Protein AF-F4CB14-F1 (afdb_monomer)

Mean predicted aligned error: 3.83 Å

Nearest PDB structures (foldseek):
  2cnt-assembly4_D  TM=7.627E-01  e=2.412E-07  Salmonella enterica subsp. enterica serovar Typhimurium str. LT2
  3owc-assembly2_B  TM=6.888E-01  e=1.374E-04  Pseudomonas aeruginosa PAO1
  7wx6-assembly1_A  TM=4.305E-01  e=3.787E-06  Legionella pneumophila
  3shp-assembly1_B  TM=6.114E-01  e=1.219E-04  Sphaerobacter thermophilus DSM 20745
  3shp-assembly1_A  TM=5.296E-01  e=6.137E-04  Sphaerobacter thermophilus DSM 20745

Foldseek 3Di:
DKDKDWDALVNVVVLVVQLVQLQPQDDPLQSLQDQSLAPLVSLVSSVCSPPPQKIKMWMADPVPRHTQWMWIWGDDDLETETEDTGGDPVCPPVCRSLVNVVVVLVVVVVPDDDDWHKYKYWDWPVPVVVVVVLVVQPWDFDAKKFKFWCQVVLVPDPDLDPADLVQWDWDADPSGFTWIGGNPRTQATQGPLAEGEGDDPVCVVVSSVVNSVCVSSVHNIYMYMGRDDDPGDTSTMITMIMDTSVSGNRD

Structure (mmCIF, N/CA/C/O backbone):
data_AF-F4CB14-F1
#
_entry.id   AF-F4CB14-F1
#
loop_
_atom_site.group_PDB
_atom_site.id
_atom_site.type_symbol
_atom_site.label_atom_id
_atom_site.label_alt_id
_atom_site.label_comp_id
_atom_site.label_asym_id
_atom_site.label_entity_id
_atom_site.label_seq_id
_atom_site.pdbx_PDB_ins_code
_atom_site.Cartn_x
_atom_site.Cartn_y
_atom_site.Cartn_z
_atom_site.occupancy
_atom_site.B_iso_or_equiv
_atom_site.auth_seq_id
_atom_site.auth_comp_id
_atom_site.auth_asym_id
_atom_site.auth_atom_id
_atom_site.pdbx_PDB_model_num
ATOM 1 N N . MET A 1 1 ? -13.846 16.438 22.159 1.00 87.38 1 MET A N 1
ATOM 2 C CA . MET A 1 1 ? -14.083 14.977 22.298 1.00 87.38 1 MET A CA 1
ATOM 3 C C . MET A 1 1 ? -13.983 14.355 20.916 1.00 87.38 1 MET A C 1
ATOM 5 O O . MET A 1 1 ? -14.531 14.937 19.985 1.00 87.38 1 MET A O 1
ATOM 9 N N . TYR A 1 2 ? -13.266 13.240 20.770 1.00 92.88 2 TYR A N 1
ATOM 10 C CA . TYR A 1 2 ? -13.116 12.562 19.482 1.00 92.88 2 TYR A CA 1
ATOM 11 C C . TYR A 1 2 ? -14.240 11.554 19.257 1.00 92.88 2 TYR A C 1
ATOM 13 O O . TYR A 1 2 ? -14.634 10.854 20.187 1.00 92.88 2 TYR A O 1
ATOM 21 N N . GLU A 1 3 ? -14.741 11.486 18.030 1.00 95.56 3 GLU A N 1
ATOM 22 C CA . GLU A 1 3 ? -15.785 10.550 17.621 1.00 95.56 3 GLU A CA 1
ATOM 23 C C . GLU A 1 3 ? -15.310 9.746 16.412 1.00 95.56 3 GLU A C 1
ATOM 25 O O . GLU A 1 3 ? -14.733 10.313 15.483 1.00 95.56 3 GLU A O 1
ATOM 30 N N . VAL A 1 4 ? -15.549 8.433 16.444 1.00 97.50 4 VAL A N 1
ATOM 31 C CA . VAL A 1 4 ? -15.224 7.504 15.357 1.00 97.50 4 VAL A CA 1
ATOM 32 C C . VAL A 1 4 ? -16.486 7.224 14.552 1.00 97.50 4 VAL A C 1
ATOM 34 O O . VAL A 1 4 ? -17.536 6.948 15.127 1.00 97.50 4 VAL A O 1
ATOM 37 N N . ARG A 1 5 ? -16.387 7.299 13.225 1.00 96.62 5 ARG A N 1
ATOM 38 C CA . ARG A 1 5 ? -17.491 7.052 12.293 1.00 96.62 5 ARG A CA 1
ATOM 39 C C . ARG A 1 5 ? -17.023 6.221 11.111 1.00 96.62 5 ARG A C 1
ATOM 41 O O . ARG A 1 5 ? -15.869 6.321 10.698 1.00 96.62 5 ARG A O 1
ATOM 48 N N . ARG A 1 6 ? -17.938 5.444 10.536 1.00 96.50 6 ARG A N 1
ATOM 49 C CA . ARG A 1 6 ? -17.728 4.797 9.241 1.00 96.50 6 ARG A CA 1
ATOM 50 C C . ARG A 1 6 ? -17.883 5.829 8.125 1.00 96.50 6 ARG A C 1
ATOM 52 O O . ARG A 1 6 ? -18.874 6.556 8.093 1.00 96.50 6 ARG A O 1
ATOM 59 N N . LEU A 1 7 ? -16.902 5.881 7.232 1.00 96.44 7 LEU A N 1
ATOM 60 C CA . LEU A 1 7 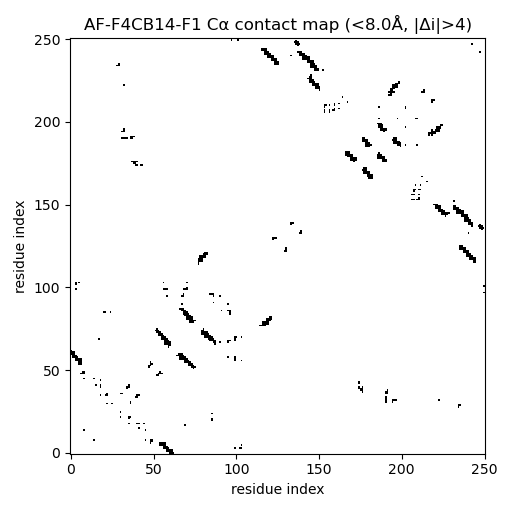? -16.911 6.707 6.032 1.00 96.44 7 LEU A CA 1
ATOM 61 C C . LEU A 1 7 ? -17.917 6.141 5.031 1.00 96.44 7 LEU A C 1
ATOM 63 O O . LEU A 1 7 ? -17.914 4.941 4.756 1.00 96.44 7 LEU A O 1
ATOM 67 N N . LYS A 1 8 ? -18.752 7.010 4.473 1.00 93.19 8 LYS A N 1
ATOM 68 C CA . LYS A 1 8 ? -19.723 6.688 3.428 1.00 93.19 8 LYS A CA 1
ATOM 69 C C . LYS A 1 8 ? -19.379 7.445 2.155 1.00 93.19 8 LYS A C 1
ATOM 71 O O . LYS A 1 8 ? -18.736 8.494 2.186 1.00 93.19 8 LYS A O 1
ATOM 76 N N . ARG A 1 9 ? -19.885 6.979 1.014 1.00 89.00 9 ARG A N 1
ATOM 77 C CA . ARG A 1 9 ? -19.717 7.689 -0.262 1.00 89.00 9 ARG A CA 1
ATOM 78 C C . ARG A 1 9 ? -20.291 9.112 -0.261 1.00 89.00 9 ARG A C 1
ATOM 80 O O . ARG A 1 9 ? -19.777 9.973 -0.973 1.00 89.00 9 ARG A O 1
ATOM 87 N N . SER A 1 10 ? -21.310 9.379 0.560 1.00 90.00 10 SER A N 1
ATOM 88 C CA . SER A 1 10 ? -21.871 10.722 0.765 1.00 90.00 10 SER A CA 1
ATOM 89 C C . SER A 1 10 ? -20.879 11.716 1.385 1.00 90.00 10 SER A C 1
ATOM 91 O O . SER A 1 10 ? -21.068 12.922 1.248 1.00 90.00 10 SER A O 1
ATOM 93 N N . ASP A 1 11 ? -19.793 11.245 2.004 1.00 91.12 11 ASP A N 1
ATOM 94 C CA . ASP A 1 11 ? -18.795 12.076 2.688 1.00 91.12 11 ASP A CA 1
ATOM 95 C C . ASP A 1 11 ? -17.727 12.622 1.716 1.00 91.12 11 ASP A C 1
ATOM 97 O O . ASP A 1 11 ? -16.533 12.656 2.016 1.00 91.12 11 ASP A O 1
ATOM 101 N N . GLY A 1 12 ? -18.132 13.043 0.512 1.00 87.25 12 GLY A N 1
ATOM 102 C CA . GLY A 1 12 ? -17.235 13.249 -0.635 1.00 87.25 12 GLY A CA 1
ATOM 103 C C . GLY A 1 12 ? -16.030 14.174 -0.397 1.00 87.25 12 GLY A C 1
ATOM 104 O O . GLY A 1 12 ? -14.941 13.905 -0.907 1.00 87.25 12 GLY A O 1
ATOM 105 N N . ASN A 1 13 ? -16.176 15.234 0.405 1.00 91.12 13 ASN A N 1
ATOM 106 C CA . ASN A 1 13 ? -15.046 16.106 0.758 1.00 91.12 13 ASN A CA 1
ATOM 107 C C . ASN A 1 13 ? -14.022 15.392 1.649 1.00 91.12 13 ASN A C 1
ATOM 109 O O . ASN A 1 13 ? -12.817 15.562 1.466 1.00 91.12 13 ASN A O 1
ATOM 113 N N . LEU A 1 14 ? -14.484 14.550 2.571 1.00 93.62 14 LEU A N 1
ATOM 114 C CA . LEU A 1 14 ? -13.622 13.805 3.480 1.00 93.62 14 LEU A CA 1
ATOM 115 C C . LEU A 1 14 ? -12.818 12.726 2.743 1.00 93.62 14 LEU A C 1
ATOM 117 O O . LEU A 1 14 ? -11.643 12.524 3.040 1.00 93.62 14 LEU A O 1
ATOM 121 N N . VAL A 1 15 ? -13.412 12.103 1.722 1.00 94.06 15 VAL A N 1
ATOM 122 C CA . VAL A 1 15 ? -12.730 11.148 0.831 1.00 94.06 15 VAL A CA 1
ATOM 123 C C . VAL A 1 15 ? -11.481 11.775 0.201 1.00 94.06 15 VAL A C 1
ATOM 125 O O . VAL A 1 15 ? -10.415 11.157 0.193 1.00 94.06 15 VAL A O 1
ATOM 128 N N . LYS A 1 16 ? -11.589 13.020 -0.285 1.00 93.06 16 LYS A N 1
ATOM 129 C CA . LYS A 1 16 ? -10.451 13.760 -0.857 1.00 93.06 16 LYS A CA 1
ATOM 130 C C . LYS A 1 16 ? -9.371 14.013 0.191 1.00 93.06 16 LYS A C 1
ATOM 132 O O . LYS A 1 16 ? -8.209 13.711 -0.058 1.00 93.06 16 LYS A O 1
ATOM 137 N N . VAL A 1 17 ? -9.759 14.504 1.371 1.00 94.12 17 VAL A N 1
ATOM 138 C CA . VAL A 1 17 ? -8.823 14.774 2.476 1.00 94.12 17 VAL A CA 1
ATOM 139 C C . VAL A 1 17 ? -8.071 13.505 2.891 1.00 94.12 17 VAL A C 1
ATOM 141 O O . VAL A 1 17 ? -6.857 13.551 3.083 1.00 94.12 17 VAL A O 1
ATOM 144 N N . ILE A 1 18 ? -8.751 12.359 2.974 1.00 95.44 18 ILE A N 1
ATOM 145 C CA . ILE A 1 18 ? -8.131 11.066 3.302 1.00 95.44 18 ILE A CA 1
ATOM 146 C C . ILE A 1 18 ? -7.126 10.638 2.224 1.00 95.44 18 ILE A C 1
ATOM 148 O O . ILE A 1 18 ? -6.011 10.237 2.558 1.00 95.44 18 ILE A O 1
ATOM 152 N N . CYS A 1 19 ? -7.480 10.758 0.941 1.00 94.44 19 CYS A N 1
ATOM 153 C CA . CYS A 1 19 ? -6.569 10.417 -0.156 1.00 94.44 19 CYS A CA 1
ATOM 154 C C . CYS A 1 19 ? -5.308 11.292 -0.150 1.00 94.44 19 CYS A C 1
ATOM 156 O O . CYS A 1 19 ? -4.207 10.772 -0.316 1.00 94.44 19 CYS A O 1
ATOM 158 N N . GLU A 1 20 ? -5.443 12.598 0.092 1.00 92.50 20 GLU A N 1
ATOM 159 C CA . GLU A 1 20 ? -4.284 13.490 0.225 1.00 92.50 20 GLU A CA 1
ATOM 160 C C . GLU A 1 20 ? -3.458 13.188 1.483 1.00 92.50 20 GLU A C 1
ATOM 162 O O . GLU A 1 20 ? -2.228 13.187 1.434 1.00 92.50 20 GLU A O 1
ATOM 167 N N . SER A 1 21 ? -4.114 12.844 2.594 1.00 92.94 21 SER A N 1
ATOM 168 C CA . SER A 1 21 ? -3.425 12.437 3.825 1.00 92.94 21 SER A CA 1
ATOM 169 C C . SER A 1 21 ? -2.599 11.162 3.621 1.00 92.94 21 SER A C 1
ATOM 171 O O . SER A 1 21 ? -1.498 11.059 4.154 1.00 92.94 21 SER A O 1
ATOM 173 N N . LEU A 1 22 ? -3.079 10.196 2.824 1.00 92.44 22 LEU A N 1
ATOM 174 C CA . LEU A 1 22 ? -2.325 8.973 2.509 1.00 92.44 22 LEU A CA 1
ATOM 175 C C . LEU A 1 22 ? -1.004 9.268 1.799 1.00 92.44 22 LEU A C 1
ATOM 177 O O . LEU A 1 22 ? 0.007 8.647 2.124 1.00 92.44 22 LEU A O 1
ATOM 181 N N . LYS A 1 23 ? -0.987 10.233 0.872 1.00 91.12 23 LYS A N 1
ATOM 182 C CA . LYS A 1 23 ? 0.209 10.563 0.080 1.00 91.12 23 LYS A CA 1
ATOM 183 C C . LYS A 1 23 ? 1.390 11.012 0.937 1.00 91.12 23 LYS A C 1
ATOM 185 O O . LYS A 1 23 ? 2.533 10.803 0.535 1.00 91.12 23 LYS A O 1
ATOM 190 N N . THR A 1 24 ? 1.120 11.600 2.103 1.00 90.19 24 THR A N 1
ATOM 191 C CA . THR A 1 24 ? 2.130 12.174 3.007 1.00 90.19 24 THR A CA 1
ATOM 192 C C . THR A 1 24 ? 2.327 11.378 4.300 1.00 90.19 24 THR A C 1
ATOM 194 O O . THR A 1 24 ? 3.225 11.687 5.080 1.00 90.19 24 THR A O 1
ATOM 197 N N . ALA A 1 25 ? 1.519 10.341 4.545 1.00 90.44 25 ALA A N 1
ATOM 198 C CA . ALA A 1 25 ? 1.541 9.578 5.795 1.00 90.44 25 ALA A CA 1
ATOM 199 C C . ALA A 1 25 ? 2.752 8.643 5.950 1.00 90.44 25 ALA A C 1
ATOM 201 O O . ALA A 1 25 ? 3.086 8.254 7.072 1.00 90.44 25 ALA A O 1
ATOM 202 N N . TYR A 1 26 ? 3.374 8.262 4.836 1.00 89.88 26 TYR A N 1
ATOM 203 C CA . TYR A 1 26 ? 4.398 7.224 4.764 1.00 89.88 26 TYR A CA 1
ATOM 204 C C . TYR A 1 26 ? 5.768 7.794 4.403 1.00 89.88 26 TYR A C 1
ATOM 206 O O . TYR A 1 26 ? 5.865 8.820 3.730 1.00 89.88 26 TYR A O 1
ATOM 214 N N . ASP A 1 27 ? 6.822 7.078 4.799 1.00 90.06 27 ASP A N 1
ATOM 215 C CA . ASP A 1 27 ? 8.201 7.399 4.430 1.00 90.06 27 ASP A CA 1
ATOM 216 C C . ASP A 1 27 ? 8.338 7.517 2.894 1.00 90.06 27 ASP A C 1
ATOM 218 O O . ASP A 1 27 ? 8.018 6.550 2.194 1.00 90.06 27 ASP A O 1
ATOM 222 N N . PRO A 1 28 ? 8.810 8.659 2.350 1.00 89.62 28 PRO A N 1
ATOM 223 C CA . PRO A 1 28 ? 8.996 8.865 0.910 1.00 89.62 28 PRO A CA 1
ATOM 224 C C . PRO A 1 28 ? 9.886 7.822 0.222 1.00 89.62 28 PRO A C 1
ATOM 226 O O . PRO A 1 28 ? 9.758 7.589 -0.985 1.00 89.62 28 PRO A O 1
ATOM 229 N N . THR A 1 29 ? 10.792 7.184 0.968 1.00 89.44 29 THR A N 1
ATOM 230 C CA . THR A 1 29 ? 11.687 6.150 0.443 1.00 89.44 29 THR A CA 1
ATOM 231 C C . THR A 1 29 ? 10.938 4.885 0.024 1.00 89.44 29 THR A C 1
ATOM 233 O O . THR A 1 29 ? 11.354 4.216 -0.917 1.00 89.44 29 THR A O 1
ATOM 236 N N . VAL A 1 30 ? 9.803 4.592 0.656 1.00 90.88 30 VAL A N 1
ATOM 237 C CA . VAL A 1 30 ? 8.965 3.430 0.333 1.00 90.88 30 VAL A CA 1
ATOM 238 C C . VAL A 1 30 ? 7.682 3.867 -0.372 1.00 90.88 30 VAL A C 1
ATOM 240 O O . VAL A 1 30 ? 7.224 3.225 -1.315 1.00 90.88 30 VAL A O 1
ATOM 243 N N . SER A 1 31 ? 7.104 4.997 0.039 1.00 92.38 31 SER A N 1
ATOM 244 C CA . SER A 1 31 ? 5.768 5.411 -0.386 1.00 92.38 31 SER A CA 1
ATOM 245 C C . SER A 1 31 ? 5.659 5.749 -1.865 1.00 92.38 31 SER A C 1
ATOM 247 O O . SER A 1 31 ? 4.572 5.619 -2.428 1.00 92.38 31 SER A O 1
ATOM 249 N N . ARG A 1 32 ? 6.779 6.070 -2.530 1.00 92.94 32 ARG A N 1
ATOM 250 C CA . ARG A 1 32 ? 6.849 6.231 -3.992 1.00 92.94 32 ARG A CA 1
ATOM 251 C C . ARG A 1 32 ? 6.385 4.999 -4.774 1.00 92.94 32 ARG A C 1
ATOM 253 O O . ARG A 1 32 ? 6.064 5.133 -5.954 1.00 92.94 32 ARG A O 1
ATOM 260 N N . PHE A 1 33 ? 6.353 3.828 -4.134 1.00 93.75 33 PHE A N 1
ATOM 261 C CA . PHE A 1 33 ? 5.905 2.571 -4.725 1.00 93.75 33 PHE A CA 1
ATOM 262 C C . PHE A 1 33 ? 4.418 2.265 -4.485 1.00 93.75 33 PHE A C 1
ATOM 264 O O . PHE A 1 33 ? 3.906 1.255 -4.969 1.00 93.75 33 PHE A O 1
ATOM 271 N N . PHE A 1 34 ? 3.707 3.100 -3.725 1.00 94.62 34 PHE A N 1
ATOM 272 C CA . PHE A 1 34 ? 2.310 2.855 -3.383 1.00 94.62 34 PHE A CA 1
ATOM 273 C C . PHE A 1 34 ? 1.358 3.452 -4.412 1.00 94.62 34 PHE A C 1
ATOM 275 O O . PHE A 1 34 ? 1.507 4.593 -4.847 1.00 94.62 34 PHE A O 1
ATOM 282 N N . VAL A 1 35 ? 0.300 2.704 -4.729 1.00 94.06 35 VAL A N 1
ATOM 283 C CA . VAL A 1 35 ? -0.722 3.122 -5.701 1.00 94.06 35 VAL A CA 1
ATOM 284 C C . VAL A 1 35 ? -1.396 4.448 -5.345 1.00 94.06 35 VAL A C 1
ATOM 286 O O . VAL A 1 35 ? -1.806 5.169 -6.244 1.00 94.06 35 VAL A O 1
ATOM 289 N N . HIS A 1 36 ? -1.464 4.820 -4.062 1.00 93.56 36 HIS A N 1
ATOM 290 C CA . HIS A 1 36 ? -2.084 6.076 -3.624 1.00 93.56 36 HIS A CA 1
ATOM 291 C C . HIS A 1 36 ? -1.281 7.340 -3.944 1.00 93.56 36 HIS A C 1
ATOM 293 O O . HIS A 1 36 ? -1.789 8.443 -3.754 1.00 93.56 36 HIS A O 1
ATOM 299 N N . GLN A 1 37 ? -0.063 7.200 -4.470 1.00 92.44 37 GLN A N 1
ATOM 300 C CA . GLN A 1 37 ? 0.661 8.314 -5.084 1.00 92.44 37 GLN A CA 1
ATOM 301 C C . GLN A 1 37 ? 0.084 8.705 -6.452 1.00 92.44 37 GLN A C 1
ATOM 303 O O . GLN A 1 37 ? 0.358 9.799 -6.946 1.00 92.44 37 GLN A O 1
ATOM 308 N N . ASP A 1 38 ? -0.705 7.826 -7.073 1.00 94.31 38 ASP A N 1
ATOM 309 C CA . ASP A 1 38 ? -1.278 8.039 -8.395 1.00 94.31 38 ASP A CA 1
ATOM 310 C C . ASP A 1 38 ? -2.689 8.648 -8.335 1.00 94.31 38 ASP A C 1
ATOM 312 O O . ASP A 1 38 ? -3.444 8.455 -7.380 1.00 94.31 38 ASP A O 1
ATOM 316 N N . GLN A 1 39 ? -3.068 9.372 -9.388 1.00 89.19 39 GLN A N 1
ATOM 317 C CA . GLN A 1 39 ? -4.392 9.988 -9.509 1.00 89.19 39 GLN A CA 1
ATOM 318 C C . GLN A 1 39 ? -5.506 8.944 -9.671 1.00 89.19 39 GLN A C 1
ATOM 320 O O . GLN A 1 39 ? -6.630 9.178 -9.218 1.00 89.19 39 GLN A O 1
ATOM 325 N N . GLY A 1 40 ? -5.201 7.774 -10.250 1.00 93.44 40 GLY A N 1
ATOM 326 C CA . GLY A 1 40 ? -6.147 6.659 -10.363 1.00 93.44 40 GLY A CA 1
ATOM 327 C C . GLY A 1 40 ? -6.640 6.149 -9.005 1.00 93.44 40 GLY A C 1
ATOM 328 O O . GLY A 1 40 ? -7.766 5.659 -8.885 1.00 93.44 40 GLY A O 1
ATOM 329 N N . TYR A 1 41 ? -5.859 6.360 -7.940 1.00 95.31 41 TYR A N 1
ATOM 330 C CA . TYR A 1 41 ? -6.231 5.912 -6.604 1.00 95.31 41 TYR A CA 1
ATOM 331 C C . TYR A 1 41 ? -7.489 6.577 -6.066 1.00 95.31 41 TYR A C 1
ATOM 333 O O . TYR A 1 41 ? -8.249 5.919 -5.369 1.00 95.31 41 TYR A O 1
ATOM 341 N N . PHE A 1 42 ? -7.756 7.844 -6.393 1.00 94.44 42 PHE A N 1
ATOM 342 C CA . PHE A 1 42 ? -8.980 8.495 -5.924 1.00 94.44 42 PHE A CA 1
ATOM 343 C C . PHE A 1 42 ? -10.229 7.782 -6.464 1.00 94.44 42 PHE A C 1
ATOM 345 O O . PHE A 1 42 ? -11.156 7.505 -5.705 1.00 94.44 42 PHE A O 1
ATOM 352 N N . LYS A 1 43 ? -10.222 7.415 -7.753 1.00 94.06 43 LYS A N 1
ATOM 353 C CA . LYS A 1 43 ? -11.318 6.667 -8.386 1.00 94.06 43 LYS A CA 1
ATOM 354 C C . LYS A 1 43 ? -11.466 5.271 -7.785 1.00 94.06 43 LYS A C 1
ATOM 356 O O . LYS A 1 43 ? -12.580 4.873 -7.458 1.00 94.06 43 LYS A O 1
ATOM 361 N N . PHE A 1 44 ? -10.352 4.563 -7.596 1.00 94.88 44 PHE A N 1
ATOM 362 C CA . PHE A 1 44 ? -10.339 3.267 -6.914 1.00 94.88 44 PHE A CA 1
ATOM 363 C C . PHE A 1 44 ? -10.875 3.372 -5.479 1.00 94.88 44 PHE A C 1
ATOM 365 O O . PHE A 1 44 ? -11.727 2.600 -5.061 1.00 94.88 44 PHE A O 1
ATOM 372 N N . PHE A 1 45 ? -10.413 4.354 -4.709 1.00 95.69 45 PHE A N 1
ATOM 373 C CA . PHE A 1 45 ? -10.831 4.522 -3.325 1.00 95.69 45 PHE A CA 1
ATOM 374 C C . PHE A 1 45 ? -12.328 4.831 -3.233 1.00 95.69 45 PHE A C 1
ATOM 376 O O . PHE A 1 45 ? -13.011 4.270 -2.386 1.00 95.69 45 PHE A O 1
ATOM 383 N N . GLN A 1 46 ? -12.864 5.647 -4.146 1.00 94.00 46 GLN A N 1
ATOM 384 C CA . GLN A 1 46 ? -14.303 5.894 -4.245 1.00 94.00 46 GLN A CA 1
ATOM 385 C C . GLN A 1 46 ? -15.114 4.645 -4.604 1.00 94.00 46 GLN A C 1
ATOM 387 O O . GLN A 1 46 ? -16.215 4.487 -4.075 1.00 94.00 46 GLN A O 1
ATOM 392 N N . SER A 1 47 ? -14.611 3.777 -5.491 1.00 93.00 47 SER A N 1
ATOM 393 C CA . SER A 1 47 ? -15.345 2.576 -5.911 1.00 93.00 47 SER A CA 1
ATOM 394 C C . SER A 1 47 ? -15.478 1.545 -4.789 1.00 93.00 47 SER A C 1
ATOM 396 O O . SER A 1 47 ? -16.452 0.796 -4.771 1.00 93.00 47 SER A O 1
ATOM 398 N N . VAL A 1 48 ? -14.551 1.539 -3.824 1.00 93.81 48 VAL A N 1
ATOM 399 C CA . VAL A 1 48 ? -14.567 0.583 -2.708 1.00 93.81 48 VAL A CA 1
ATOM 400 C C . VAL A 1 48 ? -15.342 1.055 -1.473 1.00 93.81 48 VAL A C 1
ATOM 402 O O . VAL A 1 48 ? -15.579 0.238 -0.590 1.00 93.81 48 VAL A O 1
ATOM 405 N N . LEU A 1 49 ? -15.771 2.322 -1.381 1.00 93.00 49 LEU A N 1
ATOM 406 C CA . LEU A 1 49 ? -16.435 2.849 -0.168 1.00 93.00 49 LEU A CA 1
ATOM 407 C C . LEU A 1 49 ? -17.731 2.117 0.200 1.00 93.00 49 LEU A C 1
ATOM 409 O O . LEU A 1 49 ? -18.006 1.927 1.383 1.00 93.00 49 LEU A O 1
ATOM 413 N N . ASP A 1 50 ? -18.501 1.705 -0.807 1.00 88.25 50 ASP A N 1
ATOM 414 C CA . ASP A 1 50 ? -19.771 0.991 -0.620 1.00 88.25 50 ASP A CA 1
ATOM 415 C C . ASP A 1 50 ? -19.632 -0.518 -0.896 1.00 88.25 50 ASP A C 1
ATOM 417 O O . ASP A 1 50 ? -20.614 -1.259 -0.861 1.00 88.25 50 ASP A O 1
ATOM 421 N N . HIS A 1 51 ? -18.419 -0.992 -1.198 1.00 94.25 51 HIS A N 1
ATOM 422 C CA . HIS A 1 51 ? -18.188 -2.392 -1.522 1.00 94.25 51 HIS A CA 1
ATOM 423 C C . HIS A 1 51 ? -18.163 -3.234 -0.232 1.00 94.25 51 HIS A C 1
ATOM 425 O O . HIS A 1 51 ? -17.434 -2.890 0.699 1.00 94.25 51 HIS A O 1
ATOM 431 N N . PRO A 1 52 ? -18.889 -4.367 -0.155 1.00 93.19 52 PRO A N 1
ATOM 432 C CA . PRO A 1 52 ? -19.042 -5.137 1.086 1.00 93.19 52 PRO A CA 1
ATOM 433 C C . PRO A 1 52 ? -17.719 -5.678 1.640 1.00 93.19 52 PRO A C 1
ATOM 435 O O . PRO A 1 52 ? -17.568 -5.814 2.848 1.00 93.19 52 PRO A O 1
ATOM 438 N N . SER A 1 53 ? -16.736 -5.931 0.773 1.00 95.69 53 SER A N 1
ATOM 439 C CA . SER A 1 53 ? -15.386 -6.362 1.167 1.00 95.69 53 SER A CA 1
ATOM 440 C C . SER A 1 53 ? -14.488 -5.243 1.706 1.00 95.69 53 SER A C 1
ATOM 442 O O . SER A 1 53 ? -13.303 -5.486 1.916 1.00 95.69 53 SER A O 1
ATOM 444 N N . TYR A 1 54 ? -14.996 -4.027 1.912 1.00 97.06 54 TYR A N 1
ATOM 445 C CA . TYR A 1 54 ? -14.211 -2.910 2.429 1.00 97.06 54 TYR A CA 1
ATOM 446 C C . TYR A 1 54 ? -14.975 -2.117 3.491 1.00 97.06 54 TYR A C 1
ATOM 448 O O . TYR A 1 54 ? -16.201 -1.996 3.486 1.00 97.06 54 TYR A O 1
ATOM 456 N N . ALA A 1 55 ? -14.221 -1.536 4.419 1.00 97.25 55 ALA A N 1
ATOM 457 C CA . ALA A 1 55 ? -14.743 -0.552 5.352 1.00 97.25 55 ALA A CA 1
ATOM 458 C C . ALA A 1 55 ? -13.671 0.487 5.662 1.00 97.25 55 ALA A C 1
ATOM 460 O O . ALA A 1 55 ? -12.517 0.149 5.915 1.00 97.25 55 ALA A O 1
ATOM 461 N N . THR A 1 56 ? -14.057 1.757 5.693 1.00 97.88 56 THR A N 1
ATOM 462 C CA . THR A 1 56 ? -13.184 2.835 6.152 1.00 97.88 56 THR A CA 1
ATOM 463 C C . THR A 1 56 ? -13.822 3.514 7.346 1.00 97.88 56 THR A C 1
ATOM 465 O O . THR A 1 56 ? -15.000 3.854 7.313 1.00 97.88 56 THR A O 1
ATOM 468 N N . TYR A 1 57 ? -13.034 3.740 8.389 1.00 98.19 57 TYR A N 1
ATOM 469 C CA . TYR A 1 57 ? -13.423 4.496 9.571 1.00 98.19 57 TYR A CA 1
ATOM 470 C C . TYR A 1 57 ? -12.544 5.724 9.691 1.00 98.19 57 TYR A C 1
ATOM 472 O O . TYR A 1 57 ? -11.380 5.708 9.298 1.00 98.19 57 TYR A O 1
ATOM 480 N N . TYR A 1 58 ? -13.088 6.787 10.258 1.00 97.62 58 TYR A N 1
ATOM 481 C CA . TYR A 1 58 ? -12.352 8.001 10.548 1.00 97.62 58 TYR A CA 1
ATOM 482 C C . TYR A 1 58 ? -12.682 8.497 11.946 1.00 97.62 58 TYR A C 1
ATOM 484 O O . TYR A 1 58 ? -13.766 8.248 12.471 1.00 97.62 58 TYR A O 1
ATOM 492 N N . ILE A 1 59 ? -11.729 9.197 12.549 1.00 96.75 59 ILE A N 1
ATOM 493 C CA . ILE A 1 59 ? -11.888 9.845 13.844 1.00 96.75 59 ILE A CA 1
ATOM 494 C C . ILE A 1 59 ? -11.764 11.349 13.663 1.00 96.75 59 ILE A C 1
ATOM 496 O O . ILE A 1 59 ? -10.835 11.815 13.008 1.00 96.75 59 ILE A O 1
ATOM 500 N N . TYR A 1 60 ? -12.688 12.119 14.228 1.00 95.25 60 TYR A N 1
ATOM 501 C CA . TYR A 1 60 ? -12.679 13.576 14.105 1.00 95.25 60 TYR A CA 1
ATOM 502 C C . TYR A 1 60 ? -12.946 14.249 15.450 1.00 95.25 60 TYR A C 1
ATOM 504 O O . TYR A 1 60 ? -13.558 13.670 16.354 1.00 95.25 60 TYR A O 1
ATOM 512 N N . ASN A 1 61 ? -12.450 15.472 15.605 1.00 93.62 61 ASN A N 1
ATOM 513 C CA . ASN A 1 61 ? -12.684 16.271 16.797 1.00 93.62 61 ASN A CA 1
ATOM 514 C C . ASN A 1 61 ? -14.044 16.972 16.684 1.00 93.62 61 ASN A C 1
ATOM 516 O O . ASN A 1 61 ? -14.220 17.850 15.844 1.00 93.62 61 ASN A O 1
ATOM 520 N N . ARG A 1 62 ? -15.000 16.637 17.562 1.00 92.94 62 ARG A N 1
ATOM 521 C CA . ARG A 1 62 ? -16.351 17.234 17.548 1.00 92.94 62 ARG A CA 1
ATOM 522 C C . ARG A 1 62 ? -16.354 18.753 17.721 1.00 92.94 62 ARG A C 1
ATOM 524 O O . ARG A 1 62 ? -17.281 19.403 17.260 1.00 92.94 62 ARG A O 1
ATOM 531 N N . SER A 1 63 ? -15.348 19.307 18.396 1.00 92.88 63 SER A N 1
ATOM 532 C CA . SER A 1 63 ? -15.277 20.740 18.691 1.00 92.88 63 SER A CA 1
ATOM 533 C C . SER A 1 63 ? -14.723 21.555 17.523 1.00 92.88 63 SER A C 1
ATOM 535 O O . SER A 1 63 ? -15.143 22.689 17.340 1.00 92.88 63 SER A O 1
ATOM 537 N N . THR A 1 64 ? -13.796 20.992 16.741 1.00 92.75 64 THR A N 1
ATOM 538 C CA . THR A 1 64 ? -13.134 21.704 15.629 1.00 92.75 64 THR A CA 1
ATOM 539 C C . THR A 1 64 ? -13.566 21.213 14.249 1.00 92.75 64 THR A C 1
ATOM 541 O O . THR A 1 64 ? -13.204 21.818 13.249 1.00 92.75 64 THR A O 1
ATOM 544 N N . ALA A 1 65 ? -14.333 20.120 14.185 1.00 90.00 65 ALA A N 1
ATOM 545 C CA . ALA A 1 65 ? -14.675 19.401 12.958 1.00 90.00 65 ALA A CA 1
ATOM 546 C C . ALA A 1 65 ? -13.450 18.939 12.136 1.00 90.00 65 ALA A C 1
ATOM 548 O O . ALA A 1 65 ? -13.570 18.636 10.951 1.00 90.00 65 ALA A O 1
ATOM 549 N N . GLU A 1 66 ? -12.272 18.843 12.760 1.00 92.56 66 GLU A N 1
ATOM 550 C CA . GLU A 1 66 ? -11.046 18.404 12.092 1.00 92.56 66 GLU A CA 1
ATOM 551 C C . GLU A 1 66 ? -10.897 16.879 12.109 1.00 92.56 66 GLU A C 1
ATOM 553 O O . GLU A 1 66 ? -11.160 16.217 13.119 1.00 92.56 66 GLU A O 1
ATOM 558 N N . LEU A 1 67 ? -10.404 16.329 10.996 1.00 95.06 67 LEU A N 1
ATOM 559 C CA . LEU A 1 67 ? -10.007 14.928 10.877 1.00 95.06 67 LEU A CA 1
ATOM 560 C C . LEU A 1 67 ? -8.767 14.657 11.741 1.00 95.06 67 LEU A C 1
ATOM 562 O O . LEU A 1 67 ? -7.716 15.250 11.528 1.00 95.06 67 LEU A O 1
ATOM 566 N N . GLY A 1 68 ? -8.880 13.727 12.686 1.00 95.56 68 GLY A N 1
ATOM 567 C CA . GLY A 1 68 ? -7.764 13.252 13.505 1.00 95.56 68 GLY A CA 1
ATOM 568 C C . GLY A 1 68 ? -7.053 12.019 12.937 1.00 95.56 68 GLY A C 1
ATOM 569 O O . GLY A 1 68 ? -5.897 11.761 13.268 1.00 95.56 68 GLY A O 1
ATOM 570 N N . GLY A 1 69 ? -7.721 11.245 12.082 1.00 96.81 69 GLY A N 1
ATOM 571 C CA . GLY A 1 69 ? -7.144 10.057 11.458 1.00 96.81 69 GLY A CA 1
ATOM 572 C C . GLY A 1 69 ? -8.184 9.162 10.797 1.00 96.81 69 GLY A C 1
ATOM 573 O O . GLY A 1 69 ? -9.385 9.403 10.910 1.00 96.81 69 GLY A O 1
ATOM 574 N N . PHE A 1 70 ? -7.726 8.118 10.117 1.00 98.06 70 PHE A N 1
ATOM 575 C CA . PHE A 1 70 ? -8.584 7.133 9.462 1.00 98.06 70 PHE A CA 1
ATOM 576 C C . PHE A 1 70 ? -7.927 5.751 9.401 1.00 98.06 70 PHE A C 1
ATOM 578 O O . PHE A 1 70 ? -6.710 5.617 9.529 1.00 98.06 70 PHE A O 1
ATOM 585 N N . ALA A 1 71 ? -8.759 4.727 9.232 1.00 98.31 71 ALA A N 1
ATOM 586 C CA . ALA A 1 71 ? -8.376 3.333 9.103 1.00 98.31 71 ALA A CA 1
ATOM 587 C C . ALA A 1 71 ? -9.181 2.678 7.975 1.00 98.31 71 ALA A C 1
ATOM 589 O O . ALA A 1 71 ? -10.399 2.836 7.913 1.00 98.31 71 ALA A O 1
ATOM 590 N N . CYS A 1 72 ? -8.510 1.957 7.082 1.00 98.06 72 CYS A N 1
ATOM 591 C CA . CYS A 1 72 ? -9.116 1.270 5.944 1.00 98.06 72 CYS A CA 1
ATOM 592 C C . CYS A 1 72 ? -8.905 -0.234 6.078 1.00 98.06 72 CYS A C 1
ATOM 594 O O . CYS A 1 72 ? -7.767 -0.694 6.177 1.00 98.06 72 CYS A O 1
ATOM 596 N N . PHE A 1 73 ? -9.995 -0.982 6.007 1.00 98.31 73 PHE A N 1
ATOM 597 C CA . PHE A 1 73 ? -10.050 -2.425 6.156 1.00 98.31 73 PHE A CA 1
ATOM 598 C C . PHE A 1 73 ? -10.499 -3.071 4.848 1.00 98.31 73 PHE A C 1
ATOM 600 O O . PHE A 1 73 ? -11.286 -2.495 4.092 1.00 98.31 73 PHE A O 1
ATOM 607 N N . GLN A 1 74 ? -9.998 -4.274 4.604 1.00 97.88 74 GLN A N 1
ATOM 608 C CA . GLN A 1 74 ? -10.456 -5.178 3.563 1.00 97.88 74 GLN A CA 1
ATOM 609 C C . GLN A 1 74 ? -10.830 -6.510 4.205 1.00 97.88 74 GLN A C 1
ATOM 611 O O . GLN A 1 74 ? -10.065 -7.047 5.003 1.00 97.88 74 GLN A O 1
ATOM 616 N N . PHE A 1 75 ? -11.991 -7.036 3.847 1.00 96.69 75 PHE A N 1
ATOM 617 C CA . PHE A 1 75 ? -12.468 -8.336 4.291 1.00 96.69 75 PHE A CA 1
ATOM 618 C C . PHE A 1 75 ? -12.158 -9.371 3.215 1.00 96.69 75 PHE A C 1
ATOM 620 O O . PHE A 1 75 ? -12.513 -9.193 2.047 1.00 96.69 75 PHE A O 1
ATOM 627 N N . LEU A 1 76 ? -11.463 -10.424 3.623 1.00 95.19 76 LEU A N 1
ATOM 628 C CA . LEU A 1 76 ? -11.191 -11.630 2.848 1.00 95.19 76 LEU A CA 1
ATOM 629 C C . LEU A 1 76 ? -11.773 -12.816 3.626 1.00 95.19 76 LEU A C 1
ATOM 631 O O . LEU A 1 76 ? -12.160 -12.656 4.785 1.00 95.19 76 LEU A O 1
ATOM 635 N N . ASP A 1 77 ? -11.823 -13.997 3.019 1.00 93.31 77 ASP A N 1
ATOM 636 C CA . ASP A 1 77 ? -12.375 -15.192 3.664 1.00 93.31 77 ASP A CA 1
ATOM 637 C C . ASP A 1 77 ? -11.675 -15.476 5.009 1.00 93.31 77 ASP A C 1
ATOM 639 O O . ASP A 1 77 ? -10.514 -15.880 5.054 1.00 93.31 77 ASP A O 1
ATOM 643 N N . GLY A 1 78 ? -12.379 -15.196 6.114 1.00 95.06 78 GLY A N 1
ATOM 644 C CA . GLY A 1 78 ? -11.881 -15.340 7.488 1.00 95.06 78 GLY A CA 1
ATOM 645 C C . GLY A 1 78 ? -10.821 -14.319 7.931 1.00 95.06 78 GLY A C 1
ATOM 646 O O . GLY A 1 78 ? -10.240 -14.485 9.003 1.00 95.06 78 GLY A O 1
ATOM 647 N N . ILE A 1 79 ? -10.535 -13.272 7.146 1.00 97.75 79 ILE A N 1
ATOM 648 C CA . ILE A 1 79 ? -9.476 -12.292 7.448 1.00 97.75 79 ILE A CA 1
ATOM 649 C C . ILE A 1 79 ? -10.013 -10.857 7.387 1.00 97.75 79 ILE A C 1
ATOM 651 O O . ILE A 1 79 ? -10.553 -10.402 6.379 1.00 97.75 79 ILE A O 1
ATOM 655 N N . ILE A 1 80 ? -9.763 -10.103 8.456 1.00 98.25 80 ILE A N 1
ATOM 656 C CA . ILE A 1 80 ? -9.924 -8.651 8.539 1.00 98.25 80 ILE A CA 1
ATOM 657 C C . ILE A 1 80 ? -8.544 -8.024 8.325 1.00 98.25 80 ILE A C 1
ATOM 659 O O . ILE A 1 80 ? -7.718 -7.973 9.238 1.00 98.25 80 ILE A O 1
ATOM 663 N N . PHE A 1 81 ? -8.283 -7.548 7.112 1.00 98.50 81 PHE A N 1
ATOM 664 C CA . PHE A 1 81 ? -6.992 -6.982 6.741 1.00 98.50 81 PHE A CA 1
ATOM 665 C C . PHE A 1 81 ? -6.989 -5.455 6.894 1.00 98.50 81 PHE A C 1
ATOM 667 O O . PHE A 1 81 ? -7.678 -4.746 6.157 1.00 98.50 81 PHE A O 1
ATOM 674 N N . LEU A 1 82 ? -6.191 -4.916 7.815 1.00 98.56 82 LEU A N 1
ATOM 675 C CA . LEU A 1 82 ? -5.979 -3.475 7.954 1.00 98.56 82 LEU A CA 1
ATOM 676 C C . LEU A 1 82 ? -4.985 -2.994 6.885 1.00 98.56 82 LEU A C 1
ATOM 678 O O . LEU A 1 82 ? -3.775 -3.183 6.994 1.00 98.56 82 LEU A O 1
ATOM 682 N N . LYS A 1 83 ? -5.504 -2.334 5.844 1.00 97.19 83 LYS A N 1
ATOM 683 C CA . LYS A 1 83 ? -4.697 -1.791 4.739 1.00 97.19 83 LYS A CA 1
ATOM 684 C C . LYS A 1 83 ? -3.943 -0.532 5.139 1.00 97.19 83 LYS A C 1
ATOM 686 O O . LYS A 1 83 ? -2.778 -0.368 4.790 1.00 97.19 83 LYS A O 1
ATOM 691 N N . HIS A 1 84 ? -4.628 0.373 5.833 1.00 96.75 84 HIS A N 1
ATOM 692 C CA . HIS A 1 84 ? -4.084 1.668 6.224 1.00 96.75 84 HIS A CA 1
ATOM 693 C C . HIS A 1 84 ? -4.613 2.055 7.595 1.00 96.75 84 HIS A C 1
ATOM 695 O O . HIS A 1 84 ? -5.803 1.912 7.846 1.00 96.75 84 HIS A O 1
ATOM 701 N N . ILE A 1 85 ? -3.754 2.621 8.435 1.00 97.31 85 ILE A N 1
ATOM 702 C CA . ILE A 1 85 ? -4.161 3.418 9.587 1.00 97.31 85 ILE A CA 1
ATOM 703 C C . ILE A 1 85 ? -3.239 4.622 9.683 1.00 97.31 85 ILE A C 1
ATOM 705 O O . ILE A 1 85 ? -2.015 4.492 9.684 1.00 97.31 85 ILE A O 1
ATOM 709 N N . VAL A 1 86 ? -3.832 5.808 9.704 1.00 96.19 86 VAL A N 1
ATOM 710 C CA . VAL A 1 86 ? -3.106 7.074 9.694 1.00 9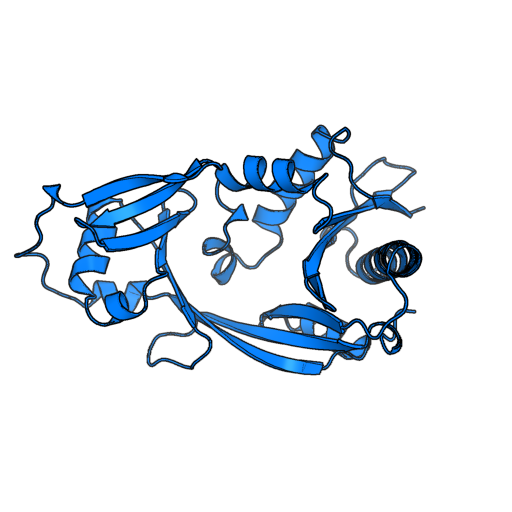6.19 86 VAL A CA 1
ATOM 711 C C . VAL A 1 86 ? -3.713 7.983 10.744 1.00 96.19 86 VAL A C 1
ATOM 713 O O . VAL A 1 86 ? -4.926 8.165 10.800 1.00 96.19 86 VAL A O 1
ATOM 716 N N . VAL A 1 87 ? -2.849 8.569 11.568 1.00 95.44 87 VAL A N 1
ATOM 717 C CA . VAL A 1 87 ? -3.202 9.578 12.569 1.00 95.44 87 VAL A CA 1
ATOM 718 C C . VAL A 1 87 ? -2.466 10.863 12.225 1.00 95.44 87 VAL A C 1
ATOM 720 O O . VAL A 1 87 ? -1.260 10.822 11.942 1.00 95.44 87 VAL A O 1
ATOM 723 N N . ASP A 1 88 ? -3.188 11.982 12.278 1.00 92.81 88 ASP A N 1
ATOM 724 C CA . ASP A 1 88 ? -2.646 13.323 12.077 1.00 92.81 88 ASP A CA 1
ATOM 725 C C . ASP A 1 88 ? -1.440 13.548 13.002 1.00 92.81 88 ASP A C 1
ATOM 727 O O . ASP A 1 88 ? -1.493 13.295 14.210 1.00 92.81 88 ASP A O 1
ATOM 731 N N . ASN A 1 89 ? -0.336 14.012 12.413 1.00 89.00 89 ASN A N 1
ATOM 732 C CA . ASN A 1 89 ? 0.936 14.243 13.092 1.00 89.00 89 ASN A CA 1
ATOM 733 C C . ASN A 1 89 ? 0.794 15.116 14.345 1.00 89.00 89 ASN A C 1
ATOM 735 O O . ASN A 1 89 ? 1.483 14.860 15.332 1.00 89.00 89 ASN A O 1
ATOM 739 N N . ARG A 1 90 ? -0.116 16.097 14.320 1.00 89.81 90 ARG A N 1
ATOM 740 C CA . ARG A 1 90 ? -0.339 17.078 15.391 1.00 89.81 90 ARG A CA 1
ATOM 741 C C . ARG A 1 90 ? -0.871 16.451 16.680 1.00 89.81 90 ARG A C 1
ATOM 743 O O . ARG A 1 90 ? -0.702 17.031 17.745 1.00 89.81 90 ARG A O 1
ATOM 750 N N . ILE A 1 91 ? -1.506 15.278 16.596 1.00 88.75 91 ILE A N 1
ATOM 751 C CA . ILE A 1 91 ? -2.199 14.631 17.727 1.00 88.75 91 ILE A CA 1
ATOM 752 C C . ILE A 1 91 ? -1.690 13.209 18.010 1.00 88.75 91 ILE A C 1
ATOM 754 O O . ILE A 1 91 ? -2.326 12.417 18.716 1.00 88.75 91 ILE A O 1
ATOM 758 N N . ARG A 1 92 ? -0.529 12.846 17.451 1.00 86.75 92 ARG A N 1
ATOM 759 C CA . ARG A 1 92 ? 0.114 11.556 17.731 1.00 86.75 92 ARG A CA 1
ATOM 760 C C . ARG A 1 92 ? 0.523 11.474 19.201 1.00 86.75 92 ARG A C 1
ATOM 762 O O . ARG A 1 92 ? 1.005 12.433 19.784 1.00 86.75 92 ARG A O 1
ATOM 769 N N . GLY A 1 93 ? 0.394 10.282 19.785 1.00 83.19 93 GLY A N 1
ATOM 770 C CA . GLY A 1 93 ? 0.680 10.044 21.208 1.00 83.19 93 GLY A CA 1
ATOM 771 C C . GLY A 1 93 ? -0.543 10.165 22.123 1.00 83.19 93 GLY A C 1
ATOM 772 O O . GLY A 1 93 ? -0.503 9.672 23.242 1.00 83.19 93 GLY A O 1
ATOM 773 N N . SER A 1 94 ? -1.670 10.688 21.633 1.00 85.81 94 SER A N 1
ATOM 774 C CA . SER A 1 94 ? -2.917 10.823 22.405 1.00 85.81 94 SER A CA 1
ATOM 775 C C . SER A 1 94 ? -3.845 9.600 22.313 1.00 85.81 94 SER A C 1
ATOM 777 O O . SER A 1 94 ? -5.062 9.746 22.360 1.00 85.81 94 SER A O 1
ATOM 779 N N . LYS A 1 95 ? -3.292 8.395 22.106 1.00 92.31 95 LYS A N 1
ATOM 780 C CA . LYS A 1 95 ? -4.031 7.123 21.908 1.00 92.31 95 LYS A CA 1
ATOM 781 C C . LYS A 1 95 ? -5.082 7.118 20.778 1.00 92.31 95 LYS A C 1
ATOM 783 O O . LYS A 1 95 ? -5.839 6.167 20.658 1.00 92.31 95 LYS A O 1
ATOM 788 N N . ILE A 1 96 ? -5.085 8.122 19.896 1.00 94.06 96 ILE A N 1
ATOM 789 C CA . ILE A 1 96 ? -6.050 8.266 18.790 1.00 94.06 96 ILE A CA 1
ATOM 790 C C . ILE A 1 96 ? -6.083 7.038 17.874 1.00 94.06 96 ILE A C 1
ATOM 792 O O . ILE A 1 96 ? -7.164 6.588 17.509 1.00 94.06 96 ILE A O 1
ATOM 796 N N . GLY A 1 97 ? -4.916 6.477 17.541 1.00 94.88 97 GLY A N 1
ATOM 797 C CA . GLY A 1 97 ? -4.822 5.261 16.727 1.00 94.88 97 GLY A CA 1
ATOM 798 C C . GLY A 1 97 ? -5.468 4.052 17.406 1.00 94.88 97 GLY A C 1
ATOM 799 O O . GLY A 1 97 ? -6.250 3.353 16.771 1.00 94.88 97 GLY A O 1
ATOM 800 N N . THR A 1 98 ? -5.214 3.862 18.705 1.00 95.44 98 THR A N 1
ATOM 801 C CA . THR A 1 98 ? -5.853 2.812 19.512 1.00 95.44 98 THR A CA 1
ATOM 802 C C . THR A 1 98 ? -7.359 3.012 19.567 1.00 95.44 98 THR A C 1
ATOM 804 O O . THR A 1 98 ? -8.090 2.109 19.195 1.00 95.44 98 THR A O 1
ATOM 807 N N . THR A 1 99 ? -7.837 4.210 19.914 1.00 96.06 99 THR A N 1
ATOM 808 C CA . THR A 1 99 ? -9.275 4.510 19.956 1.00 96.06 99 THR A CA 1
ATOM 809 C C . THR A 1 99 ? -9.952 4.238 18.615 1.00 96.06 99 THR A C 1
ATOM 811 O O . THR A 1 99 ? -11.019 3.631 18.575 1.00 96.06 99 THR A O 1
ATOM 814 N N . LEU A 1 100 ? -9.339 4.672 17.511 1.00 97.44 100 LEU A N 1
ATOM 815 C CA . LEU A 1 100 ? -9.857 4.437 16.168 1.00 97.44 100 LEU A CA 1
ATOM 816 C C . LEU A 1 100 ? -9.934 2.941 15.846 1.00 97.44 100 LEU A C 1
ATOM 818 O O . LEU A 1 100 ? -10.975 2.483 15.384 1.00 97.44 100 LEU A O 1
ATOM 822 N N . LEU A 1 101 ? -8.863 2.188 16.110 1.00 97.94 101 LEU A N 1
ATOM 823 C CA . LEU A 1 101 ? -8.823 0.751 15.852 1.00 97.94 101 LEU A CA 1
ATOM 824 C C . LEU A 1 101 ? -9.831 -0.004 16.725 1.00 97.94 101 LEU A C 1
ATOM 826 O O . LEU A 1 101 ? -10.602 -0.793 16.193 1.00 97.94 101 LEU A O 1
ATOM 830 N N . THR A 1 102 ? -9.880 0.274 18.030 1.00 97.19 102 THR A N 1
ATOM 831 C CA . THR A 1 102 ? -10.820 -0.356 18.967 1.00 97.19 102 THR A CA 1
ATOM 832 C C . THR A 1 102 ? -12.261 -0.150 18.517 1.00 97.19 102 THR A C 1
ATOM 834 O O . THR A 1 102 ? -12.985 -1.122 18.331 1.00 97.19 102 THR A O 1
ATOM 837 N N . ARG A 1 103 ? -12.665 1.098 18.247 1.00 97.38 103 ARG A N 1
ATOM 838 C CA . ARG A 1 103 ? -14.038 1.404 17.818 1.00 97.38 103 ARG A CA 1
ATOM 839 C C . ARG A 1 103 ? -14.382 0.817 16.452 1.00 97.38 103 ARG A C 1
ATOM 841 O O . ARG A 1 103 ? -15.488 0.323 16.272 1.00 97.38 103 ARG A O 1
ATOM 848 N N . ALA A 1 104 ? -13.447 0.847 15.501 1.00 97.62 104 ALA A N 1
ATOM 849 C CA . ALA A 1 104 ? -13.654 0.215 14.201 1.00 97.62 104 ALA A CA 1
ATOM 850 C C . ALA A 1 104 ? -13.828 -1.306 14.342 1.00 97.62 104 ALA A C 1
ATOM 852 O O . ALA A 1 104 ? -14.720 -1.880 13.728 1.00 97.62 104 ALA A O 1
ATOM 853 N N . MET A 1 105 ? -13.013 -1.958 15.176 1.00 97.19 105 MET A N 1
ATOM 854 C CA . MET A 1 105 ? -13.103 -3.398 15.411 1.00 97.19 105 MET A CA 1
ATOM 855 C C . MET A 1 105 ? -14.370 -3.793 16.173 1.00 97.19 105 MET A C 1
ATOM 857 O O . MET A 1 105 ? -14.925 -4.843 15.873 1.00 97.19 105 MET A O 1
ATOM 861 N N . GLU A 1 106 ? -14.849 -2.980 17.117 1.00 95.75 106 GLU A N 1
ATOM 862 C CA . GLU A 1 106 ? -16.152 -3.179 17.769 1.00 95.75 106 GLU A CA 1
ATOM 863 C C . GLU A 1 106 ? -17.293 -3.194 16.736 1.00 95.75 106 GLU A C 1
ATOM 865 O O . GLU A 1 106 ? -18.070 -4.150 16.705 1.00 95.75 106 GLU A O 1
ATOM 870 N N . ASP A 1 107 ? -17.351 -2.188 15.852 1.00 96.12 107 ASP A N 1
ATOM 871 C CA . ASP A 1 107 ? -18.371 -2.107 14.794 1.00 96.12 107 ASP A CA 1
ATOM 872 C C . ASP A 1 107 ? -18.274 -3.298 13.829 1.00 96.12 107 ASP A C 1
ATOM 874 O O . ASP A 1 107 ? -19.264 -3.987 13.585 1.00 96.12 107 ASP A O 1
ATOM 878 N N . ILE A 1 108 ? -17.065 -3.619 13.353 1.00 95.75 108 ILE A N 1
ATOM 879 C CA . ILE A 1 108 ? -16.824 -4.753 12.449 1.00 95.75 108 ILE A CA 1
ATOM 880 C C . ILE A 1 108 ? -17.268 -6.074 13.088 1.00 95.75 108 ILE A C 1
ATOM 882 O O . ILE A 1 108 ? -18.017 -6.824 12.468 1.00 95.75 108 ILE A O 1
ATOM 886 N N . LYS A 1 109 ? -16.844 -6.360 14.328 1.00 93.12 109 LYS A N 1
ATOM 887 C CA . LYS A 1 109 ? -17.190 -7.608 15.032 1.00 93.12 109 LYS A CA 1
ATOM 888 C C . LYS A 1 109 ? -18.696 -7.779 15.181 1.00 93.12 109 LYS A C 1
ATOM 890 O O . LYS A 1 109 ? -19.177 -8.900 15.078 1.00 93.12 109 LYS A O 1
ATOM 895 N N . SER A 1 110 ? -19.430 -6.686 15.397 1.00 92.69 110 SER A N 1
ATOM 896 C CA . SER A 1 110 ? -20.886 -6.741 15.555 1.00 92.69 110 SER A CA 1
ATOM 897 C C . SER A 1 110 ? -21.619 -7.218 14.291 1.00 92.69 110 SER A C 1
ATOM 899 O O . SER A 1 110 ? -22.718 -7.757 14.393 1.00 92.69 110 SER A O 1
ATOM 901 N N . GLY A 1 111 ? -21.006 -7.043 13.113 1.00 89.56 111 GLY A N 1
ATOM 902 C CA . GLY A 1 111 ? -21.567 -7.442 11.821 1.00 89.56 111 GLY A CA 1
ATOM 903 C C . GLY A 1 111 ? -20.977 -8.721 11.225 1.00 89.56 111 GLY A C 1
ATOM 904 O O . GLY A 1 111 ? -21.437 -9.154 10.169 1.00 89.56 111 GLY A O 1
ATOM 905 N N . LEU A 1 112 ? -19.954 -9.315 11.847 1.00 86.56 112 LEU A N 1
ATOM 906 C CA . LEU A 1 112 ? -19.329 -10.532 11.337 1.00 86.56 112 LEU A CA 1
ATOM 907 C C . LEU A 1 112 ? -20.134 -11.779 11.723 1.00 86.56 112 LEU A C 1
ATOM 909 O O . LEU A 1 112 ? -20.672 -11.852 12.830 1.00 86.56 112 LEU A O 1
ATOM 913 N N . PRO A 1 113 ? -20.186 -12.796 10.844 1.00 85.81 113 PRO A N 1
ATOM 914 C CA . PRO A 1 113 ? -20.715 -14.095 11.223 1.00 85.81 113 PRO A CA 1
ATOM 915 C C . PRO A 1 113 ? -19.868 -14.700 12.346 1.00 85.81 113 PRO A C 1
ATOM 917 O O . PRO A 1 113 ? -18.656 -14.471 12.426 1.00 85.81 113 PRO A O 1
ATOM 920 N N . THR A 1 114 ? -20.507 -15.505 13.191 1.00 83.44 114 THR A N 1
ATOM 921 C CA . THR A 1 114 ? -19.826 -16.311 14.205 1.00 83.44 114 THR A CA 1
ATOM 922 C C . THR A 1 114 ? -18.762 -17.187 13.550 1.00 83.44 114 THR A C 1
ATOM 924 O O . THR A 1 114 ? -19.041 -17.910 12.596 1.00 83.44 114 THR A O 1
ATOM 927 N N . GLY A 1 115 ? -17.536 -17.114 14.062 1.00 85.12 115 GLY A N 1
ATOM 928 C CA . GLY A 1 115 ? -16.404 -17.874 13.550 1.00 85.12 115 GLY A CA 1
ATOM 929 C C . GLY A 1 115 ? -15.072 -17.291 14.000 1.00 85.12 115 GLY A C 1
ATOM 930 O O . GLY A 1 115 ? -15.011 -16.189 14.556 1.00 85.12 115 GLY A O 1
ATOM 931 N N . ASP A 1 116 ? -14.011 -18.045 13.736 1.00 89.88 116 ASP A N 1
ATOM 932 C CA . ASP A 1 116 ? -12.645 -17.616 13.998 1.00 89.88 116 ASP A CA 1
ATOM 933 C C . ASP A 1 116 ? -12.171 -16.732 12.846 1.00 89.88 116 ASP A C 1
ATOM 935 O O . ASP A 1 116 ? -11.948 -17.191 11.727 1.00 89.88 116 ASP A O 1
ATOM 939 N N . HIS A 1 117 ? -12.043 -15.436 13.126 1.00 96.31 117 HIS A N 1
ATOM 940 C CA . HIS A 1 117 ? -11.502 -14.460 12.183 1.00 96.31 117 HIS A CA 1
ATOM 941 C C . HIS A 1 117 ? -10.084 -14.078 12.593 1.00 96.31 117 HIS A C 1
ATOM 943 O O . HIS A 1 117 ? -9.791 -13.904 13.780 1.00 96.31 117 HIS A O 1
ATOM 949 N N . LEU A 1 118 ? -9.214 -13.880 11.607 1.00 97.94 118 LEU A N 1
ATOM 950 C CA . LEU A 1 118 ? -7.874 -13.337 11.802 1.00 97.94 118 LEU A CA 1
ATOM 951 C C . LEU A 1 118 ? -7.863 -11.835 11.536 1.00 97.94 118 LEU A C 1
ATOM 953 O O . LEU A 1 118 ? -8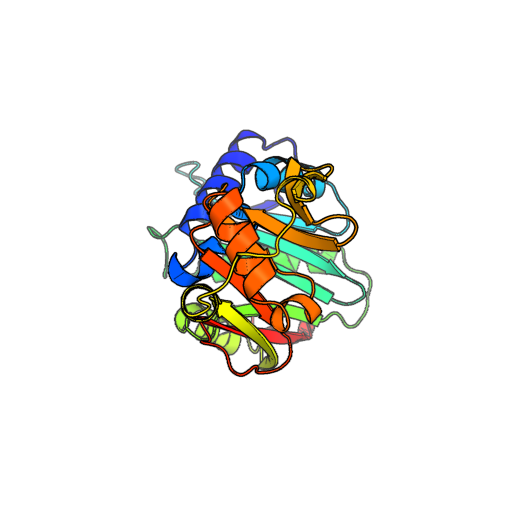.464 -11.347 10.583 1.00 97.94 118 LEU A O 1
ATOM 957 N N . PHE A 1 119 ? -7.133 -11.097 12.360 1.00 98.44 119 PHE A N 1
ATOM 958 C CA . PHE A 1 119 ? -6.772 -9.716 12.098 1.00 98.44 119 PHE A CA 1
ATOM 959 C C . PHE A 1 119 ? -5.354 -9.672 11.550 1.00 98.44 119 PHE A C 1
ATOM 961 O O . PHE A 1 119 ? -4.427 -10.167 12.195 1.00 98.44 119 PHE A O 1
ATOM 968 N N . GLN A 1 120 ? -5.192 -9.088 10.366 1.00 98.69 120 GLN A N 1
ATOM 969 C CA . GLN A 1 120 ? -3.911 -9.050 9.670 1.00 98.69 120 GLN A CA 1
ATOM 970 C C . GLN A 1 120 ? -3.570 -7.661 9.154 1.00 98.69 120 GLN A C 1
ATOM 972 O O . GLN A 1 120 ? -4.451 -6.857 8.854 1.00 98.69 120 GLN A O 1
ATOM 977 N N . LEU A 1 121 ? -2.276 -7.381 9.032 1.00 98.56 121 LEU A N 1
ATOM 978 C CA . LEU A 1 121 ? -1.769 -6.172 8.389 1.00 98.56 121 LEU A CA 1
ATOM 979 C C . LEU A 1 121 ? -0.335 -6.352 7.918 1.00 98.56 121 LEU A C 1
ATOM 981 O O . LEU A 1 121 ? 0.391 -7.208 8.417 1.00 98.56 121 LEU A O 1
ATOM 985 N N . HIS A 1 122 ? 0.091 -5.467 7.022 1.00 98.06 122 HIS A N 1
ATOM 986 C CA . HIS A 1 122 ? 1.505 -5.266 6.742 1.00 98.06 122 HIS A CA 1
ATOM 987 C C . HIS A 1 122 ? 2.045 -4.057 7.504 1.00 98.06 122 HIS A C 1
ATOM 989 O O . HIS A 1 122 ? 1.453 -2.976 7.482 1.00 98.06 122 HIS A O 1
ATOM 995 N N . VAL A 1 123 ? 3.211 -4.222 8.125 1.00 97.56 123 VAL A N 1
ATOM 996 C CA . VAL A 1 123 ? 3.990 -3.127 8.709 1.00 97.56 123 VAL A CA 1
ATOM 997 C C . VAL A 1 123 ? 5.427 -3.205 8.221 1.00 97.56 123 VAL A C 1
ATOM 999 O O . VAL A 1 123 ? 6.039 -4.266 8.230 1.00 97.56 123 VAL A O 1
ATOM 1002 N N . PHE A 1 124 ? 5.974 -2.079 7.776 1.00 97.38 124 PHE A N 1
ATOM 1003 C CA . PHE A 1 124 ? 7.383 -2.008 7.407 1.00 97.38 124 PHE A CA 1
ATOM 1004 C C . PHE A 1 124 ? 8.275 -2.131 8.640 1.00 97.38 124 PHE A C 1
ATOM 1006 O O . PHE A 1 124 ? 8.025 -1.470 9.648 1.00 97.38 124 PHE A O 1
ATOM 1013 N N . GLU A 1 125 ? 9.320 -2.948 8.543 1.00 96.81 125 GLU A N 1
ATOM 1014 C CA . GLU A 1 125 ? 10.267 -3.237 9.622 1.00 96.81 125 GLU A CA 1
ATOM 1015 C C . GLU A 1 125 ? 10.956 -1.956 10.115 1.00 96.81 125 GLU A C 1
ATOM 1017 O O . GLU A 1 125 ? 11.116 -1.760 11.320 1.00 96.81 125 GLU A O 1
ATOM 1022 N N . LYS A 1 126 ? 11.253 -1.013 9.207 1.00 96.25 126 LYS A N 1
ATOM 1023 C CA . LYS A 1 126 ? 11.801 0.306 9.570 1.00 96.25 126 LYS A CA 1
ATOM 1024 C C . LYS A 1 126 ? 10.820 1.201 10.334 1.00 96.25 126 LYS A C 1
ATOM 1026 O O . LYS A 1 126 ? 11.252 2.125 11.024 1.00 96.25 126 LYS A O 1
ATOM 1031 N N . ASN A 1 127 ? 9.509 0.947 10.273 1.00 95.69 127 ASN A N 1
ATOM 1032 C CA . ASN A 1 127 ? 8.512 1.689 11.049 1.00 95.69 127 ASN A CA 1
ATOM 1033 C C . ASN A 1 127 ? 8.392 1.118 12.470 1.00 95.69 127 ASN A C 1
ATOM 1035 O O . ASN A 1 127 ? 7.352 0.590 12.876 1.00 95.69 127 ASN A O 1
ATOM 1039 N N . SER A 1 128 ? 9.474 1.260 13.238 1.00 95.50 128 SER A N 1
ATOM 1040 C CA . SER A 1 128 ? 9.611 0.705 14.588 1.00 95.50 128 SER A CA 1
ATOM 1041 C C . SER A 1 128 ? 8.480 1.130 15.526 1.00 95.50 128 SER A C 1
ATOM 1043 O O . SER A 1 128 ? 8.010 0.332 16.328 1.00 95.50 128 SER A O 1
ATOM 1045 N N . ARG A 1 129 ? 7.972 2.362 15.397 1.00 94.38 129 ARG A N 1
ATOM 1046 C CA . ARG A 1 129 ? 6.858 2.853 16.219 1.00 94.38 129 ARG A CA 1
ATOM 1047 C C . ARG A 1 129 ? 5.558 2.094 15.950 1.00 94.38 129 ARG A C 1
ATOM 1049 O O . ARG A 1 129 ? 4.873 1.733 16.905 1.00 94.38 129 ARG A O 1
ATOM 1056 N N . ALA A 1 130 ? 5.199 1.887 14.683 1.00 95.56 130 ALA A N 1
ATOM 1057 C CA . ALA A 1 130 ? 4.000 1.127 14.335 1.00 95.56 130 ALA A CA 1
ATOM 1058 C C . ALA A 1 130 ? 4.169 -0.353 14.692 1.00 95.56 130 ALA A C 1
ATOM 1060 O O . ALA A 1 130 ? 3.264 -0.937 15.277 1.00 95.56 130 ALA A O 1
ATOM 1061 N N . LEU A 1 131 ? 5.343 -0.931 14.418 1.00 97.81 131 LEU A N 1
ATOM 1062 C CA . LEU A 1 131 ? 5.651 -2.316 14.767 1.00 97.81 131 LEU A CA 1
ATOM 1063 C C . LEU A 1 131 ? 5.525 -2.558 16.277 1.00 97.81 131 LEU A C 1
ATOM 1065 O O . LEU A 1 131 ? 4.780 -3.444 16.686 1.00 97.81 131 LEU A O 1
ATOM 1069 N N . SER A 1 132 ? 6.157 -1.725 17.109 1.00 97.19 132 SER A N 1
ATOM 1070 C CA . SER A 1 132 ? 6.036 -1.811 18.570 1.00 97.19 132 SER A CA 1
ATOM 1071 C C . SER A 1 132 ? 4.592 -1.667 19.046 1.00 97.19 132 SER A C 1
ATOM 1073 O O . SER A 1 132 ? 4.180 -2.348 19.982 1.00 97.19 132 SER A O 1
ATOM 1075 N N . TRP A 1 133 ? 3.798 -0.811 18.397 1.00 96.69 133 TRP A N 1
ATOM 1076 C CA . TRP A 1 133 ? 2.381 -0.683 18.720 1.00 96.69 133 TRP A CA 1
ATOM 1077 C C . TRP A 1 133 ? 1.596 -1.960 18.388 1.00 96.69 133 TRP A C 1
ATOM 1079 O O . TRP A 1 133 ? 0.840 -2.432 19.235 1.00 96.69 133 TRP A O 1
ATOM 1089 N N . TYR A 1 134 ? 1.818 -2.573 17.224 1.00 98.06 134 TYR A N 1
ATOM 1090 C CA . TYR A 1 134 ? 1.146 -3.823 16.857 1.00 98.06 134 TYR A CA 1
ATOM 1091 C C . TYR A 1 134 ? 1.555 -5.000 17.747 1.00 98.06 134 TYR A C 1
ATOM 1093 O O . TYR A 1 134 ? 0.698 -5.773 18.171 1.00 98.06 134 TYR A O 1
ATOM 1101 N N . LEU A 1 135 ? 2.835 -5.085 18.117 1.00 98.06 135 LEU A N 1
ATOM 1102 C CA . LEU A 1 135 ? 3.305 -6.047 19.116 1.00 98.06 135 LEU A CA 1
ATOM 1103 C C . LEU A 1 135 ? 2.614 -5.826 20.473 1.00 98.06 135 LEU A C 1
ATOM 1105 O O . LEU A 1 135 ? 2.207 -6.783 21.123 1.00 98.06 135 LEU A O 1
ATOM 1109 N N . SER A 1 136 ? 2.414 -4.569 20.890 1.00 96.75 136 SER A N 1
ATOM 1110 C CA . SER A 1 136 ? 1.775 -4.258 22.180 1.00 96.75 136 SER A CA 1
ATOM 1111 C C . SER A 1 136 ? 0.294 -4.638 22.263 1.00 96.75 136 SER A C 1
ATOM 1113 O O . SER A 1 136 ? -0.208 -4.852 23.363 1.00 96.75 136 SER A O 1
ATOM 1115 N N . ILE A 1 137 ? -0.396 -4.752 21.122 1.00 96.44 137 ILE A N 1
ATOM 1116 C CA . ILE A 1 137 ? -1.780 -5.253 21.063 1.00 96.44 137 ILE A CA 1
ATOM 1117 C C . ILE A 1 137 ? -1.835 -6.774 20.826 1.00 96.44 137 ILE A C 1
ATOM 1119 O O . ILE A 1 137 ? -2.900 -7.317 20.530 1.00 96.44 137 ILE A O 1
ATOM 1123 N N . GLY A 1 138 ? -0.693 -7.458 20.958 1.00 97.62 138 GLY A N 1
ATOM 1124 C CA . GLY A 1 138 ? -0.579 -8.912 20.912 1.00 97.62 138 GLY A CA 1
ATOM 1125 C C . GLY A 1 138 ? -0.422 -9.509 19.516 1.00 97.62 138 GLY A C 1
ATOM 1126 O O . GLY A 1 138 ? -0.561 -10.718 19.386 1.00 97.62 138 GLY A O 1
ATOM 1127 N N . MET A 1 139 ? -0.172 -8.711 18.470 1.00 98.44 139 MET A N 1
ATOM 1128 C CA . MET A 1 139 ? 0.085 -9.264 17.136 1.00 98.44 139 MET A CA 1
ATOM 1129 C C . MET A 1 139 ? 1.483 -9.863 17.030 1.00 98.44 139 MET A C 1
ATOM 1131 O O . MET A 1 139 ? 2.425 -9.368 17.644 1.00 98.44 139 MET A O 1
ATOM 1135 N N . GLU A 1 140 ? 1.632 -10.855 16.157 1.00 98.38 140 GLU A N 1
ATOM 1136 C CA . GLU A 1 140 ? 2.904 -11.535 15.916 1.00 98.38 140 GLU A CA 1
ATOM 1137 C C . GLU A 1 140 ? 3.247 -11.523 14.418 1.00 98.38 140 GLU A C 1
ATOM 1139 O O . GLU A 1 140 ? 2.339 -11.624 13.584 1.00 98.38 140 GLU A O 1
ATOM 1144 N N . PRO A 1 141 ? 4.532 -11.372 14.044 1.00 98.31 141 PRO A N 1
ATOM 1145 C CA . PRO A 1 141 ? 4.952 -11.504 12.658 1.00 98.31 141 PRO A CA 1
ATOM 1146 C C . PRO A 1 141 ? 4.886 -12.976 12.240 1.00 98.31 141 PRO A C 1
ATOM 1148 O O . PRO A 1 141 ? 5.512 -13.828 12.865 1.00 98.31 141 PRO A O 1
ATOM 1151 N N . VAL A 1 142 ? 4.157 -13.271 11.166 1.00 98.38 142 VAL A N 1
ATOM 1152 C CA . VAL A 1 142 ? 3.996 -14.639 10.639 1.00 98.38 142 VAL A CA 1
ATOM 1153 C C . VAL A 1 142 ? 4.661 -14.840 9.280 1.00 98.38 142 VAL A C 1
ATOM 1155 O O . VAL A 1 142 ? 4.969 -15.968 8.914 1.00 98.38 142 VAL A O 1
ATOM 1158 N N . ASP A 1 143 ? 4.898 -13.756 8.541 1.00 98.19 143 ASP A N 1
ATOM 1159 C CA . ASP A 1 143 ? 5.548 -13.782 7.229 1.00 98.19 143 ASP A CA 1
ATOM 1160 C C . ASP A 1 143 ? 6.155 -12.407 6.900 1.00 98.19 143 ASP A C 1
ATOM 1162 O O . ASP A 1 143 ? 6.051 -11.450 7.680 1.00 98.19 143 ASP A O 1
ATOM 1166 N N . CYS A 1 144 ? 6.790 -12.274 5.739 1.00 97.94 144 CYS A N 1
ATOM 1167 C CA . CYS A 1 1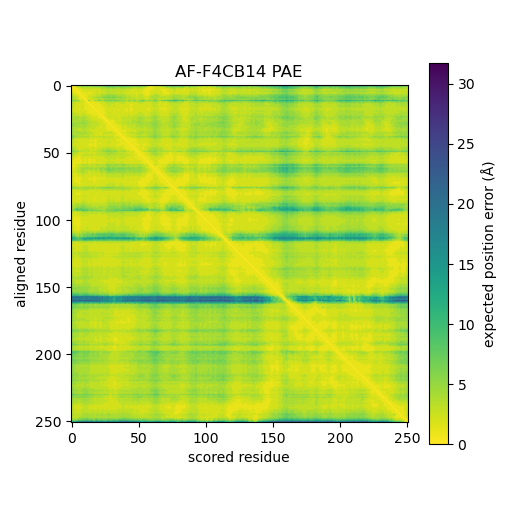44 ? 7.278 -11.002 5.244 1.00 97.94 144 CYS A CA 1
ATOM 1168 C C . CYS A 1 144 ? 7.374 -10.917 3.720 1.00 97.94 144 CYS A C 1
ATOM 1170 O O . CYS A 1 144 ? 7.685 -11.883 3.035 1.00 97.94 144 CYS A O 1
ATOM 1172 N N . THR A 1 145 ? 7.239 -9.696 3.207 1.00 97.81 145 THR A N 1
ATOM 1173 C CA . THR A 1 145 ? 7.549 -9.355 1.817 1.00 97.81 145 THR A CA 1
ATOM 1174 C C . THR A 1 145 ? 8.729 -8.396 1.749 1.00 97.81 145 THR A C 1
ATOM 1176 O O . THR A 1 145 ? 8.875 -7.491 2.570 1.00 97.81 145 THR A O 1
ATOM 1179 N N . TYR A 1 146 ? 9.575 -8.581 0.746 1.00 97.69 146 TYR A N 1
ATOM 1180 C CA . TYR A 1 146 ? 10.742 -7.756 0.471 1.00 97.69 146 TYR A CA 1
ATOM 1181 C C . TYR A 1 146 ? 10.426 -6.760 -0.636 1.00 97.69 146 TYR A C 1
ATOM 1183 O O . TYR A 1 146 ? 9.893 -7.136 -1.683 1.00 97.69 146 TYR A O 1
ATOM 1191 N N . TRP A 1 147 ? 10.774 -5.500 -0.400 1.00 97.56 147 TRP A N 1
ATOM 1192 C CA . TRP A 1 147 ? 10.585 -4.401 -1.337 1.00 97.56 147 TRP A CA 1
ATOM 1193 C C . TRP A 1 147 ? 11.943 -3.958 -1.860 1.00 97.56 147 TRP A C 1
ATOM 1195 O O . TRP A 1 147 ? 12.852 -3.687 -1.077 1.00 97.56 147 TRP A O 1
ATOM 1205 N N . TYR A 1 148 ? 12.070 -3.879 -3.178 1.00 97.00 148 TYR A N 1
ATOM 1206 C CA . TYR A 1 148 ? 13.321 -3.585 -3.869 1.00 97.00 148 TYR A CA 1
ATOM 1207 C C . TYR A 1 148 ? 13.204 -2.304 -4.681 1.00 97.00 148 TYR A C 1
ATOM 1209 O O . TYR A 1 148 ? 12.161 -2.064 -5.294 1.00 97.00 148 TYR A O 1
ATOM 1217 N N . ASP A 1 149 ? 14.290 -1.533 -4.731 1.00 96.00 149 ASP A N 1
ATOM 1218 C CA . ASP A 1 149 ? 14.506 -0.525 -5.765 1.00 96.00 149 ASP A CA 1
ATOM 1219 C C . ASP A 1 149 ? 15.542 -1.086 -6.729 1.00 96.00 149 ASP A C 1
ATOM 1221 O O . ASP A 1 149 ? 16.681 -1.356 -6.360 1.00 96.00 149 ASP A O 1
ATOM 1225 N N . LEU A 1 150 ? 15.116 -1.314 -7.963 1.00 96.50 150 LEU A N 1
ATOM 1226 C CA . LEU A 1 150 ? 15.937 -1.927 -8.996 1.00 96.50 150 LEU A CA 1
ATOM 1227 C C . LEU A 1 150 ? 16.721 -0.890 -9.802 1.00 96.50 150 LEU A C 1
ATOM 1229 O O . LEU A 1 150 ? 17.470 -1.270 -10.699 1.00 96.50 150 LEU A O 1
ATOM 1233 N N . LYS A 1 151 ? 16.547 0.410 -9.526 1.00 94.88 151 LYS A N 1
ATOM 1234 C CA . LYS A 1 151 ? 17.119 1.487 -10.339 1.00 94.88 151 LYS A CA 1
ATOM 1235 C C . LYS A 1 151 ? 18.629 1.345 -10.516 1.00 94.88 151 LYS A C 1
ATOM 1237 O O . LYS A 1 151 ? 19.091 1.334 -11.650 1.00 94.88 151 LYS A O 1
ATOM 1242 N N . SER A 1 152 ? 19.378 1.225 -9.420 1.00 93.62 152 SER A N 1
ATOM 1243 C CA . SER A 1 152 ? 20.846 1.160 -9.450 1.00 93.62 152 SER A CA 1
ATOM 1244 C C . SER A 1 152 ? 21.343 -0.029 -10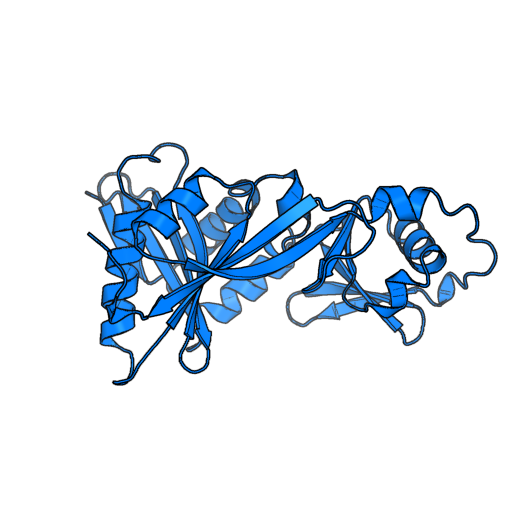.277 1.00 93.62 152 SER A C 1
ATOM 1246 O O . SER A 1 152 ? 22.253 0.117 -11.088 1.00 93.62 152 SER A O 1
ATOM 1248 N N . THR A 1 153 ? 20.692 -1.187 -10.139 1.00 95.06 153 THR A N 1
ATOM 1249 C CA . THR A 1 153 ? 21.003 -2.395 -10.914 1.00 95.06 153 THR A CA 1
ATOM 1250 C C . THR A 1 153 ? 20.675 -2.232 -12.402 1.00 95.06 153 THR A C 1
ATOM 1252 O O . THR A 1 153 ? 21.466 -2.613 -13.258 1.00 95.06 153 THR A O 1
ATOM 1255 N N . ILE A 1 154 ? 19.540 -1.620 -12.742 1.00 95.06 154 ILE A N 1
ATOM 1256 C CA . ILE A 1 154 ? 19.155 -1.377 -14.142 1.00 95.06 154 ILE A CA 1
ATOM 1257 C C . ILE A 1 154 ? 20.070 -0.321 -14.794 1.00 95.06 154 ILE A C 1
ATOM 1259 O O . ILE A 1 154 ? 20.401 -0.406 -15.979 1.00 95.06 154 ILE A O 1
ATOM 1263 N N . GLU A 1 155 ? 20.508 0.682 -14.030 1.00 92.81 155 GLU A N 1
ATOM 1264 C CA . GLU A 1 155 ? 21.404 1.739 -14.510 1.00 92.81 155 GLU A CA 1
ATOM 1265 C C . GLU A 1 155 ? 22.826 1.238 -14.809 1.00 92.81 155 GLU A C 1
ATOM 1267 O O . GLU A 1 155 ? 23.507 1.844 -15.640 1.00 92.81 155 GLU A O 1
ATOM 1272 N N . SER A 1 156 ? 23.251 0.106 -14.237 1.00 90.62 156 SER A N 1
ATOM 1273 C CA . SER A 1 156 ? 24.528 -0.529 -14.599 1.00 90.62 156 SER A CA 1
ATOM 1274 C C . SER A 1 156 ? 24.524 -1.273 -15.942 1.00 90.62 156 SER A C 1
ATOM 1276 O O . SER A 1 156 ? 25.595 -1.589 -16.455 1.00 90.62 156 SER A O 1
ATOM 1278 N N . GLU A 1 157 ? 23.356 -1.524 -16.541 1.00 87.62 157 GLU A N 1
ATOM 1279 C CA . GLU A 1 1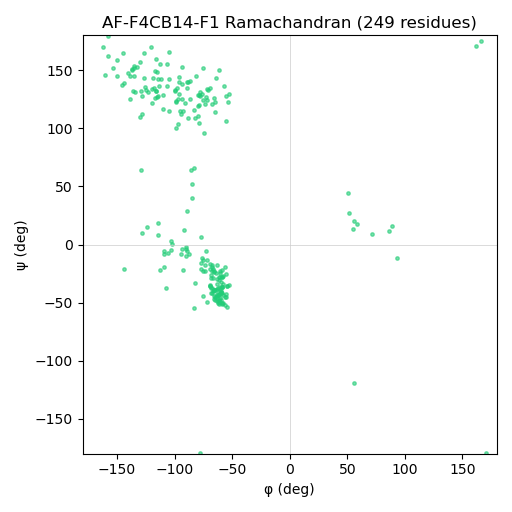57 ? 23.260 -2.200 -17.842 1.00 87.62 157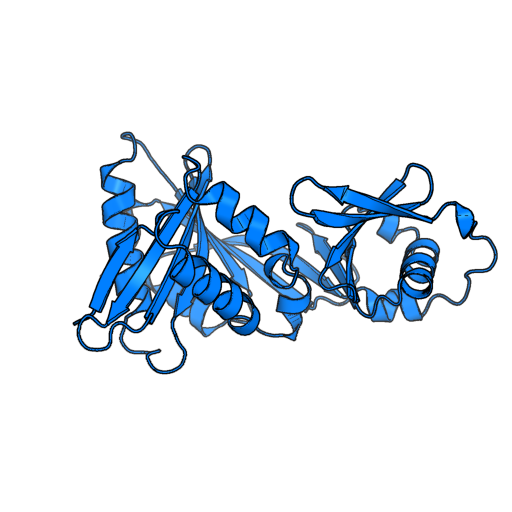 GLU A CA 1
ATOM 1280 C C . GLU A 1 157 ? 23.683 -1.279 -18.990 1.00 87.62 157 GLU A C 1
ATOM 1282 O O . GLU A 1 157 ? 23.074 -0.242 -19.215 1.00 87.62 157 GLU A O 1
ATOM 1287 N N . ASN A 1 158 ? 24.697 -1.633 -19.774 1.00 78.62 158 ASN A N 1
ATOM 1288 C CA . ASN A 1 158 ? 25.234 -0.708 -20.785 1.00 78.62 158 ASN A CA 1
ATOM 1289 C C . ASN A 1 158 ? 24.526 -0.768 -22.147 1.00 78.62 158 ASN A C 1
ATOM 1291 O O . ASN A 1 158 ? 24.786 0.077 -23.000 1.00 78.62 158 ASN A O 1
ATOM 1295 N N . THR A 1 159 ? 23.630 -1.730 -22.364 1.00 76.50 159 THR A N 1
ATOM 1296 C CA . THR A 1 159 ? 23.100 -2.049 -23.698 1.00 76.50 159 THR A CA 1
ATOM 1297 C C . THR A 1 159 ? 21.604 -1.773 -23.818 1.00 76.50 159 THR A C 1
ATOM 1299 O O . THR A 1 159 ? 20.802 -2.297 -23.047 1.00 76.50 159 THR A O 1
ATOM 1302 N N . VAL A 1 160 ? 21.215 -0.993 -24.829 1.00 77.94 160 VAL A N 1
ATOM 1303 C CA . VAL A 1 160 ? 19.811 -0.801 -25.257 1.00 77.94 160 VAL A CA 1
ATOM 1304 C C . VAL A 1 160 ? 19.619 -1.031 -26.763 1.00 77.94 160 VAL A C 1
ATOM 1306 O O . VAL A 1 160 ? 18.543 -0.768 -27.297 1.00 77.94 160 VAL A O 1
ATOM 1309 N N . ASP A 1 161 ? 20.643 -1.552 -27.443 1.00 67.25 161 ASP A N 1
ATOM 1310 C CA . ASP A 1 161 ? 20.793 -1.403 -28.896 1.00 67.25 161 ASP A CA 1
ATOM 1311 C C . ASP A 1 161 ? 19.875 -2.306 -29.746 1.00 67.25 161 ASP A C 1
ATOM 1313 O O . ASP A 1 161 ? 19.673 -2.016 -30.920 1.00 67.25 161 ASP A O 1
ATOM 1317 N N . ASP A 1 162 ? 19.208 -3.302 -29.151 1.00 82.69 162 ASP A N 1
ATOM 1318 C CA . ASP A 1 162 ? 18.346 -4.264 -29.869 1.00 82.69 162 ASP A CA 1
ATOM 1319 C C . ASP A 1 162 ? 16.850 -4.170 -29.506 1.00 82.69 162 ASP A C 1
ATOM 1321 O O . ASP A 1 162 ? 16.073 -5.108 -29.709 1.00 82.69 162 ASP A O 1
ATOM 1325 N N . ILE A 1 163 ? 16.417 -3.051 -28.925 1.00 90.69 163 ILE A N 1
ATOM 1326 C CA . ILE A 1 163 ? 15.032 -2.889 -28.468 1.00 90.69 163 ILE A CA 1
ATOM 1327 C C . ILE A 1 163 ? 14.179 -2.217 -29.546 1.00 90.69 163 ILE A C 1
ATOM 1329 O O . ILE A 1 163 ? 14.447 -1.096 -29.981 1.00 90.69 163 ILE A O 1
ATOM 1333 N N . ASP A 1 164 ? 13.079 -2.870 -29.924 1.00 94.12 164 ASP A N 1
ATOM 1334 C CA . ASP A 1 164 ? 12.066 -2.265 -30.784 1.00 94.12 164 ASP A CA 1
ATOM 1335 C C . ASP A 1 164 ? 11.241 -1.242 -29.990 1.00 94.12 164 ASP A C 1
ATOM 1337 O O . ASP A 1 164 ? 10.252 -1.553 -29.322 1.00 94.12 164 ASP A O 1
ATOM 1341 N N . TRP A 1 165 ? 11.628 0.026 -30.085 1.00 94.06 165 TRP A N 1
ATOM 1342 C CA . TRP A 1 165 ? 10.946 1.125 -29.402 1.00 94.06 165 TRP A CA 1
ATOM 1343 C C . TRP A 1 165 ? 9.465 1.279 -29.770 1.00 94.06 165 TRP A C 1
ATOM 1345 O O . TRP A 1 165 ? 8.723 1.896 -28.996 1.00 94.06 165 TRP A O 1
ATOM 1355 N N . SER A 1 166 ? 9.035 0.765 -30.928 1.00 95.56 166 SER A N 1
ATOM 1356 C CA . SER A 1 166 ? 7.638 0.819 -31.374 1.00 95.56 166 SER A CA 1
ATOM 1357 C C . SER A 1 166 ? 6.750 -0.205 -30.660 1.00 95.56 166 SER A C 1
ATOM 1359 O O . SER A 1 166 ? 5.547 0.012 -30.522 1.00 95.56 166 SER A O 1
ATOM 1361 N N . SER A 1 167 ? 7.350 -1.262 -30.102 1.00 97.00 167 SER A N 1
ATOM 1362 C CA . SER A 1 167 ? 6.653 -2.282 -29.316 1.00 97.00 167 SER A CA 1
ATOM 1363 C C . SER A 1 167 ? 6.196 -1.787 -27.937 1.00 97.00 167 SER A C 1
ATOM 1365 O O . SER A 1 167 ? 5.367 -2.442 -27.299 1.00 97.00 167 SER A O 1
ATOM 1367 N N . PHE A 1 168 ? 6.684 -0.636 -27.459 1.00 97.44 168 PHE A N 1
ATOM 1368 C CA . PHE A 1 168 ? 6.207 -0.041 -26.210 1.00 97.44 168 PHE A CA 1
ATOM 1369 C C . PHE A 1 168 ? 4.862 0.663 -26.376 1.00 97.44 168 PHE A C 1
ATOM 1371 O O . PHE A 1 168 ? 4.728 1.600 -27.162 1.00 97.44 168 PHE A O 1
ATOM 1378 N N . TYR A 1 169 ? 3.898 0.318 -25.525 1.00 97.88 169 TYR A N 1
ATOM 1379 C CA . TYR A 1 169 ? 2.639 1.054 -25.419 1.00 97.88 169 TYR A CA 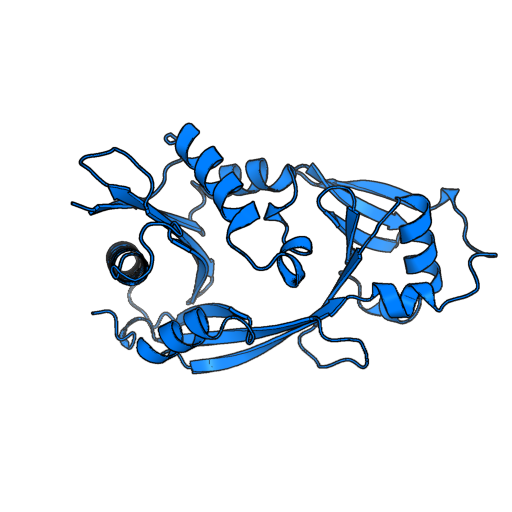1
ATOM 1380 C C . TYR A 1 169 ? 2.116 1.091 -23.981 1.00 97.88 169 TYR A C 1
ATOM 1382 O O . TYR A 1 169 ? 2.554 0.341 -23.105 1.00 97.88 169 TYR A O 1
ATOM 1390 N N . THR A 1 170 ? 1.161 1.986 -23.730 1.00 97.69 170 THR A N 1
ATOM 1391 C CA . THR A 1 170 ? 0.487 2.117 -22.435 1.00 97.69 170 THR A CA 1
ATOM 1392 C C . THR A 1 170 ? -0.993 1.802 -22.584 1.00 97.69 170 THR A C 1
ATOM 1394 O O . THR A 1 170 ? -1.649 2.327 -23.480 1.00 97.69 170 THR A O 1
ATOM 1397 N N . LYS A 1 171 ? -1.515 0.960 -21.695 1.00 97.62 171 LYS A N 1
ATOM 1398 C CA . LYS A 1 171 ? -2.953 0.772 -21.477 1.00 97.62 171 LYS A CA 1
ATOM 1399 C C . LYS A 1 171 ? -3.342 1.423 -20.157 1.00 97.62 171 LYS A C 1
ATOM 1401 O O . LYS A 1 171 ? -2.498 1.581 -19.283 1.00 97.62 171 LYS A O 1
ATOM 1406 N N . PHE A 1 172 ? -4.599 1.808 -20.019 1.00 97.31 172 PHE A N 1
ATOM 1407 C CA . PHE A 1 172 ? -5.145 2.283 -18.752 1.00 97.31 172 PHE A CA 1
ATOM 1408 C C . PHE A 1 172 ? -6.176 1.271 -18.276 1.00 97.31 172 PHE A C 1
ATOM 1410 O O . PHE A 1 172 ? -6.959 0.778 -19.090 1.00 97.31 172 PHE A O 1
ATOM 1417 N N . ASP A 1 173 ? -6.150 0.938 -16.989 1.00 96.19 173 ASP A N 1
ATOM 1418 C CA . ASP A 1 173 ? -7.213 0.127 -16.399 1.00 96.19 173 ASP A CA 1
ATOM 1419 C C . ASP A 1 173 ? -8.477 0.956 -16.123 1.00 96.19 173 ASP A C 1
ATOM 1421 O O . ASP A 1 173 ? -8.544 2.155 -16.406 1.00 96.19 173 ASP A O 1
ATOM 1425 N N . GLU A 1 174 ? -9.498 0.308 -15.567 1.00 96.19 174 GLU A N 1
ATOM 1426 C CA . GLU A 1 174 ? -10.787 0.931 -15.249 1.00 96.19 174 GLU A CA 1
ATOM 1427 C C . GLU A 1 174 ? -10.689 2.092 -14.241 1.00 96.19 174 GLU A C 1
ATOM 1429 O O . GLU A 1 174 ? -11.538 2.986 -14.235 1.00 96.19 174 GLU A O 1
ATOM 1434 N N . PHE A 1 175 ? -9.631 2.131 -13.423 1.00 95.75 175 PHE A N 1
ATOM 1435 C CA . PHE A 1 175 ? -9.378 3.206 -12.462 1.00 95.75 175 PHE A CA 1
ATOM 1436 C C . PHE A 1 175 ? -8.449 4.287 -13.027 1.00 95.75 175 PHE A C 1
ATOM 1438 O O . PHE A 1 175 ? -8.320 5.362 -12.438 1.00 95.75 175 PHE A O 1
ATOM 1445 N N . GLY A 1 176 ? -7.863 4.050 -14.201 1.00 95.81 176 GLY A N 1
ATOM 1446 C CA . GLY A 1 176 ? -6.968 4.969 -14.886 1.00 95.81 176 GLY A CA 1
ATOM 1447 C C . GLY A 1 176 ? -5.499 4.819 -14.500 1.00 95.81 176 GLY A C 1
ATOM 1448 O O . GLY A 1 176 ? -4.725 5.727 -14.798 1.00 95.81 176 GLY A O 1
ATOM 1449 N N . PHE A 1 177 ? -5.087 3.714 -13.869 1.00 96.75 177 PHE A N 1
ATOM 1450 C CA . PHE A 1 177 ? -3.662 3.456 -13.661 1.00 96.75 177 PHE A CA 1
ATOM 1451 C C . PHE A 1 177 ? -2.994 3.094 -14.990 1.00 96.75 177 PHE A C 1
ATOM 1453 O O . PHE A 1 177 ? -3.495 2.269 -15.759 1.00 96.75 177 PHE A O 1
ATOM 1460 N N . ALA A 1 178 ? -1.837 3.700 -15.259 1.00 97.38 178 ALA A N 1
ATOM 1461 C CA . ALA A 1 178 ? -1.072 3.444 -16.471 1.00 97.38 178 ALA A CA 1
ATOM 1462 C C . ALA A 1 178 ? -0.348 2.090 -16.388 1.00 97.38 178 ALA A C 1
ATOM 1464 O O . ALA A 1 178 ? 0.455 1.849 -15.491 1.00 97.38 178 ALA A O 1
ATOM 1465 N N . GLN A 1 179 ? -0.587 1.216 -17.356 1.00 97.50 179 GLN A N 1
ATOM 1466 C CA . GLN A 1 179 ? 0.014 -0.107 -17.499 1.00 97.50 179 GLN A CA 1
ATOM 1467 C C . GLN A 1 179 ? 0.970 -0.098 -18.691 1.00 97.50 179 GLN A C 1
ATOM 1469 O O . GLN A 1 179 ? 0.552 0.128 -19.828 1.00 97.50 179 GLN A O 1
ATOM 1474 N N . LEU A 1 180 ? 2.261 -0.311 -18.443 1.00 97.69 180 LEU A N 1
ATOM 1475 C CA . LEU A 1 180 ? 3.290 -0.331 -19.478 1.00 97.69 180 LEU A CA 1
ATOM 1476 C C . LEU A 1 180 ? 3.450 -1.743 -20.047 1.00 97.69 180 LEU A C 1
ATOM 1478 O O . LEU A 1 180 ? 3.533 -2.720 -19.300 1.00 97.69 180 LEU A O 1
ATOM 1482 N N . HIS A 1 181 ? 3.527 -1.834 -21.370 1.00 97.69 181 HIS A N 1
ATOM 1483 C CA . HIS A 1 181 ? 3.711 -3.081 -22.103 1.00 97.69 181 HIS A CA 1
ATOM 1484 C C . HIS A 1 181 ? 4.845 -2.973 -23.122 1.00 97.69 181 HIS A C 1
ATOM 1486 O O . HIS A 1 181 ? 5.154 -1.878 -23.592 1.00 97.69 181 HIS A O 1
ATOM 1492 N N . TYR A 1 182 ? 5.404 -4.128 -23.487 1.00 96.69 182 TYR A N 1
ATOM 1493 C CA . TYR A 1 182 ? 6.305 -4.316 -24.623 1.00 96.69 182 TYR A CA 1
ATOM 1494 C C . TYR A 1 182 ? 5.819 -5.500 -25.463 1.00 96.69 182 TYR A C 1
ATOM 1496 O O . TYR A 1 182 ? 5.846 -6.649 -25.011 1.00 96.69 182 TYR A O 1
ATOM 1504 N N . GLY A 1 183 ? 5.299 -5.229 -26.660 1.00 96.00 183 GLY A N 1
ATOM 1505 C CA . GLY A 1 183 ? 4.611 -6.234 -27.465 1.00 96.00 183 GLY A CA 1
ATOM 1506 C C . GLY A 1 183 ? 3.462 -6.861 -26.669 1.00 96.00 183 GLY A C 1
ATOM 1507 O O . GLY A 1 183 ? 2.552 -6.177 -26.219 1.00 96.00 183 GLY A O 1
ATOM 1508 N N . ARG A 1 184 ? 3.496 -8.174 -26.434 1.00 95.88 184 ARG A N 1
ATOM 1509 C CA . ARG A 1 184 ? 2.467 -8.862 -25.624 1.00 95.88 184 ARG A CA 1
ATOM 1510 C C . ARG A 1 184 ? 2.782 -8.910 -24.127 1.00 95.88 184 ARG A C 1
ATOM 1512 O O . ARG A 1 184 ? 1.954 -9.373 -23.347 1.00 95.88 184 ARG A O 1
ATOM 1519 N N . ILE A 1 185 ? 3.958 -8.447 -23.717 1.00 95.69 185 ILE A N 1
ATOM 1520 C CA . ILE A 1 185 ? 4.441 -8.570 -22.343 1.00 95.69 185 ILE A CA 1
ATOM 1521 C C . ILE A 1 185 ? 3.920 -7.393 -21.524 1.00 95.69 185 ILE A C 1
ATOM 1523 O O . ILE A 1 185 ? 4.126 -6.233 -21.875 1.00 95.69 185 ILE A O 1
ATOM 1527 N N . TYR A 1 186 ? 3.249 -7.689 -20.413 1.00 96.50 186 TYR A N 1
ATOM 1528 C CA . TYR A 1 186 ? 2.950 -6.693 -19.390 1.00 96.50 186 TYR A CA 1
ATOM 1529 C C . TYR A 1 186 ? 4.183 -6.471 -18.514 1.00 96.50 186 TYR A C 1
ATOM 1531 O O . TYR A 1 186 ? 4.667 -7.404 -17.872 1.00 96.50 186 TYR A O 1
ATOM 1539 N N . ILE A 1 187 ? 4.690 -5.236 -18.503 1.00 96.69 187 ILE A N 1
ATOM 1540 C CA . ILE A 1 187 ? 5.876 -4.869 -17.728 1.00 96.69 187 ILE A CA 1
ATOM 1541 C C . ILE A 1 187 ? 5.482 -4.558 -16.287 1.00 96.69 187 ILE A C 1
ATOM 1543 O O . ILE A 1 187 ? 6.004 -5.142 -15.333 1.00 96.69 187 ILE A O 1
ATOM 1547 N N . GLY A 1 188 ? 4.541 -3.632 -16.121 1.00 96.81 188 GLY A N 1
ATOM 1548 C CA . GLY A 1 188 ? 4.195 -3.125 -14.805 1.00 96.81 188 GLY A CA 1
ATOM 1549 C C . GLY A 1 188 ? 3.268 -1.923 -14.838 1.00 96.81 188 GLY A C 1
ATOM 1550 O O . GLY A 1 188 ? 2.860 -1.445 -15.897 1.00 96.81 188 GLY A O 1
ATOM 1551 N N . THR A 1 189 ? 2.942 -1.427 -13.650 1.00 97.38 189 THR A N 1
ATOM 1552 C CA . THR A 1 189 ? 2.116 -0.228 -13.471 1.00 97.38 189 THR A CA 1
ATOM 1553 C C . THR A 1 189 ? 3.019 0.981 -13.267 1.00 97.38 189 THR A C 1
ATOM 1555 O O . THR A 1 189 ? 3.912 0.940 -12.424 1.00 97.38 189 THR A O 1
ATOM 1558 N N . VAL A 1 190 ? 2.794 2.058 -14.013 1.00 97.12 190 VAL A N 1
ATOM 1559 C CA . VAL A 1 190 ? 3.480 3.338 -13.824 1.00 97.12 190 VAL A CA 1
ATOM 1560 C C . VAL A 1 190 ? 2.660 4.191 -12.862 1.00 97.12 190 VAL A C 1
ATOM 1562 O O . VAL A 1 190 ? 1.500 4.485 -13.131 1.00 97.12 190 VAL A O 1
ATOM 1565 N N . LEU A 1 191 ? 3.274 4.591 -11.752 1.00 96.06 191 LEU A N 1
ATOM 1566 C CA . LEU A 1 191 ? 2.685 5.418 -10.707 1.00 96.06 191 LEU A CA 1
ATOM 1567 C C . LEU A 1 191 ? 3.259 6.833 -10.758 1.00 96.06 191 LEU A C 1
ATOM 1569 O O . LEU A 1 191 ? 4.472 7.030 -10.903 1.00 96.06 191 LEU A O 1
ATOM 1573 N N . ALA A 1 192 ? 2.376 7.823 -10.629 1.00 93.31 192 ALA A N 1
ATOM 1574 C CA . ALA A 1 192 ? 2.699 9.247 -10.600 1.00 93.31 192 ALA A CA 1
ATOM 1575 C C . ALA A 1 192 ? 3.588 9.708 -11.776 1.00 93.31 192 ALA A C 1
ATOM 1577 O O . ALA A 1 192 ? 4.348 10.666 -11.635 1.00 93.31 192 ALA A O 1
ATOM 1578 N N . ASN A 1 193 ? 3.509 9.013 -12.919 1.00 94.00 193 ASN A N 1
ATOM 1579 C CA . ASN A 1 193 ? 4.334 9.209 -14.119 1.00 94.00 193 ASN A CA 1
ATOM 1580 C C . ASN A 1 193 ? 5.853 9.062 -13.920 1.00 94.00 193 ASN A C 1
ATOM 1582 O O . ASN A 1 193 ? 6.614 9.536 -14.757 1.00 94.00 193 ASN A O 1
ATOM 1586 N N . ARG A 1 194 ? 6.311 8.432 -12.832 1.00 95.94 194 ARG A N 1
ATOM 1587 C CA . ARG A 1 194 ? 7.745 8.393 -12.484 1.00 95.94 194 ARG A CA 1
ATOM 1588 C C . ARG A 1 194 ? 8.234 7.094 -11.863 1.00 95.94 194 ARG A C 1
ATOM 1590 O O . ARG A 1 194 ? 9.427 6.823 -11.939 1.00 95.94 194 ARG A O 1
ATOM 1597 N N . THR A 1 195 ? 7.347 6.283 -11.294 1.00 96.81 195 THR A N 1
ATOM 1598 C CA . THR A 1 195 ? 7.723 5.010 -10.668 1.00 96.81 195 THR A CA 1
ATOM 1599 C C . THR A 1 195 ? 7.123 3.846 -11.441 1.00 96.81 195 THR A C 1
ATOM 1601 O O . THR A 1 195 ? 5.917 3.827 -11.651 1.00 96.81 195 THR A O 1
ATOM 1604 N N . LEU A 1 196 ? 7.918 2.853 -11.834 1.00 97.69 196 LEU A N 1
ATOM 1605 C CA . LEU A 1 196 ? 7.421 1.606 -12.422 1.00 97.69 196 LEU A CA 1
ATOM 1606 C C . LEU A 1 196 ? 7.359 0.512 -11.361 1.00 97.69 196 LEU A C 1
ATOM 1608 O O . LEU A 1 196 ? 8.383 0.179 -10.781 1.00 97.69 196 LEU A O 1
ATOM 1612 N N . ILE A 1 197 ? 6.191 -0.086 -11.141 1.00 97.62 197 ILE A N 1
ATOM 1613 C CA . ILE A 1 197 ? 6.042 -1.286 -10.312 1.00 97.62 197 ILE A CA 1
ATOM 1614 C C . ILE A 1 197 ? 6.015 -2.506 -11.216 1.00 97.62 197 ILE A C 1
ATOM 1616 O O . ILE A 1 197 ? 5.003 -2.783 -11.870 1.00 97.62 197 ILE A O 1
ATOM 1620 N N . VAL A 1 198 ? 7.131 -3.228 -11.248 1.00 97.12 198 VAL A N 1
ATOM 1621 C CA . VAL A 1 198 ? 7.273 -4.463 -12.016 1.00 97.12 198 VAL A CA 1
ATOM 1622 C C . VAL A 1 198 ? 6.470 -5.559 -11.325 1.00 97.12 198 VAL A C 1
ATOM 1624 O O . VAL A 1 198 ? 6.626 -5.794 -10.129 1.00 97.12 198 VAL A O 1
ATOM 1627 N N . LYS A 1 199 ? 5.590 -6.229 -12.078 1.00 90.12 199 LYS A N 1
ATOM 1628 C CA . LYS A 1 199 ? 4.780 -7.349 -11.558 1.00 90.12 199 LYS A CA 1
ATOM 1629 C C . LYS A 1 199 ? 5.195 -8.708 -12.118 1.00 90.12 199 LYS A C 1
ATOM 1631 O O . LYS A 1 199 ? 4.862 -9.728 -11.526 1.00 90.12 199 LYS A O 1
ATOM 1636 N N . ASN A 1 200 ? 5.904 -8.729 -13.245 1.00 89.19 200 ASN A N 1
ATOM 1637 C CA . ASN A 1 200 ? 6.378 -9.961 -13.860 1.00 89.19 200 ASN A CA 1
ATOM 1638 C C . ASN A 1 200 ? 7.811 -10.264 -13.396 1.00 89.19 200 ASN A C 1
ATOM 1640 O O . ASN A 1 200 ? 8.741 -9.542 -13.752 1.00 89.19 200 ASN A O 1
ATOM 1644 N N . LYS A 1 201 ? 7.979 -11.341 -12.622 1.00 92.50 201 LYS A N 1
ATOM 1645 C CA . LYS A 1 201 ? 9.280 -11.791 -12.105 1.00 92.50 201 LYS A CA 1
ATOM 1646 C C . LYS A 1 201 ? 10.282 -12.110 -13.219 1.00 92.50 201 LYS A C 1
ATOM 1648 O O . LYS A 1 201 ? 11.474 -11.883 -13.032 1.00 92.50 201 LYS A O 1
ATOM 1653 N N . ASP A 1 202 ? 9.821 -12.588 -14.371 1.00 93.69 202 ASP A N 1
ATOM 1654 C CA . ASP A 1 202 ? 10.704 -12.982 -15.474 1.00 93.69 202 ASP A CA 1
ATOM 1655 C C . ASP A 1 202 ? 11.454 -11.777 -16.061 1.00 93.69 202 ASP A C 1
ATOM 1657 O O . ASP A 1 202 ? 12.555 -11.915 -16.588 1.00 93.69 202 ASP A O 1
ATOM 1661 N N . LEU A 1 203 ? 10.916 -10.563 -15.889 1.00 94.62 203 LEU A N 1
ATOM 1662 C CA . LEU A 1 203 ? 11.579 -9.328 -16.315 1.00 94.62 203 LEU A CA 1
ATOM 1663 C C . LEU A 1 203 ? 12.818 -8.987 -15.491 1.00 94.62 203 LEU A C 1
ATOM 1665 O O . LEU A 1 203 ? 13.646 -8.208 -15.951 1.00 94.62 203 LEU A O 1
ATOM 1669 N N . LEU A 1 204 ? 12.990 -9.595 -14.315 1.00 94.69 204 LEU A N 1
ATOM 1670 C CA . LEU A 1 204 ? 14.219 -9.447 -13.535 1.00 94.69 204 LEU A CA 1
ATOM 1671 C C . LEU A 1 204 ? 15.423 -10.111 -14.219 1.00 94.69 204 LEU A C 1
ATOM 1673 O O . LEU A 1 204 ? 16.554 -9.788 -13.882 1.00 94.69 204 LEU A O 1
ATOM 1677 N N . GLN A 1 205 ? 15.184 -11.011 -15.181 1.00 93.50 205 GLN A N 1
ATOM 1678 C CA . GLN A 1 205 ? 16.220 -11.596 -16.040 1.00 93.50 205 GLN A CA 1
ATOM 1679 C C . GLN A 1 205 ? 16.453 -10.779 -17.322 1.00 93.50 205 GLN A C 1
ATOM 1681 O O . GLN A 1 205 ? 17.325 -11.113 -18.116 1.00 93.50 205 GLN A O 1
ATOM 1686 N N . ASN A 1 206 ? 15.670 -9.719 -17.551 1.00 93.38 206 ASN A N 1
ATOM 1687 C CA . ASN A 1 206 ? 15.756 -8.870 -18.737 1.00 93.38 206 ASN A CA 1
ATOM 1688 C C . ASN A 1 206 ? 15.849 -7.392 -18.335 1.00 93.38 206 ASN A C 1
ATOM 1690 O O . ASN A 1 206 ? 14.963 -6.575 -18.608 1.00 93.38 206 ASN A O 1
ATOM 1694 N N . LEU A 1 207 ? 16.947 -7.055 -17.655 1.00 93.94 207 LEU A N 1
ATOM 1695 C CA . LEU A 1 207 ? 17.202 -5.703 -17.161 1.00 93.94 207 LEU A CA 1
ATOM 1696 C C . LEU A 1 207 ? 17.329 -4.678 -18.301 1.00 93.94 207 LEU A C 1
ATOM 1698 O O . LEU A 1 207 ? 16.887 -3.543 -18.138 1.00 93.94 207 LEU A O 1
ATOM 1702 N N . ASN A 1 208 ? 17.801 -5.089 -19.484 1.00 94.19 208 ASN A N 1
ATOM 1703 C CA . ASN A 1 208 ? 17.843 -4.248 -20.689 1.00 94.19 208 ASN A CA 1
ATOM 1704 C C . ASN A 1 208 ? 16.453 -3.749 -21.116 1.00 94.19 208 ASN A C 1
ATOM 1706 O O . ASN A 1 208 ? 16.280 -2.574 -21.465 1.00 94.19 208 ASN A O 1
ATOM 1710 N N . LEU A 1 209 ? 15.428 -4.606 -21.046 1.00 94.88 209 LEU A N 1
ATOM 1711 C CA . LEU A 1 209 ? 14.054 -4.196 -21.333 1.00 94.88 209 LEU A CA 1
ATOM 1712 C C . LEU A 1 209 ? 13.531 -3.205 -20.282 1.00 94.88 209 LEU A C 1
ATOM 1714 O O . LEU A 1 209 ? 12.877 -2.222 -20.637 1.00 94.88 209 LEU A O 1
ATOM 1718 N N . LEU A 1 210 ? 13.845 -3.419 -18.999 1.00 96.06 210 LEU A N 1
ATOM 1719 C CA . LEU A 1 210 ? 13.484 -2.481 -17.929 1.00 96.06 210 LEU A CA 1
ATOM 1720 C C . LEU A 1 210 ? 14.207 -1.134 -18.081 1.00 96.06 210 LEU A C 1
ATOM 1722 O O . LEU A 1 210 ? 13.579 -0.089 -17.914 1.00 96.06 210 LEU A O 1
ATOM 1726 N N . ARG A 1 211 ? 15.482 -1.134 -18.486 1.00 96.00 211 ARG A N 1
ATOM 1727 C CA . ARG A 1 211 ? 16.240 0.085 -18.807 1.00 96.00 211 ARG A CA 1
ATOM 1728 C C . ARG A 1 211 ? 15.591 0.855 -19.951 1.00 96.00 211 ARG A C 1
ATOM 1730 O O . ARG A 1 211 ? 15.369 2.060 -19.853 1.00 96.00 211 ARG A O 1
ATOM 1737 N N . SER A 1 212 ? 15.217 0.150 -21.014 1.00 95.56 212 SER A N 1
ATOM 1738 C CA . SER A 1 212 ? 14.520 0.741 -22.159 1.00 95.56 212 SER A CA 1
ATOM 1739 C C . SER A 1 212 ? 13.177 1.342 -21.755 1.00 95.56 212 SER A C 1
ATOM 1741 O O . SER A 1 212 ? 12.854 2.467 -22.134 1.00 95.56 212 SER A O 1
ATOM 1743 N N . ALA A 1 213 ? 12.414 0.632 -20.920 1.00 95.69 213 ALA A N 1
ATOM 1744 C CA . ALA A 1 213 ? 11.172 1.136 -20.346 1.00 95.69 213 ALA A CA 1
ATOM 1745 C C . ALA A 1 213 ? 11.401 2.429 -19.547 1.00 95.69 213 ALA A C 1
ATOM 1747 O O . ALA A 1 213 ? 10.630 3.383 -19.698 1.00 95.69 213 ALA A O 1
ATOM 1748 N N . MET A 1 214 ? 12.471 2.481 -18.743 1.00 96.06 214 MET A N 1
ATOM 1749 C CA . MET A 1 214 ? 12.826 3.671 -17.974 1.00 96.06 214 MET A CA 1
ATOM 1750 C C . MET A 1 214 ? 13.114 4.870 -18.871 1.00 96.06 214 MET A C 1
ATOM 1752 O O . MET A 1 214 ? 12.516 5.926 -18.671 1.00 96.06 214 MET A O 1
ATOM 1756 N N . ILE A 1 215 ? 13.952 4.695 -19.894 1.00 95.19 215 ILE A N 1
ATOM 1757 C CA . ILE A 1 215 ? 14.302 5.754 -20.849 1.00 95.19 215 ILE A CA 1
ATOM 1758 C C . ILE A 1 215 ? 13.053 6.226 -21.605 1.00 95.19 215 ILE A C 1
ATOM 1760 O O . ILE A 1 215 ? 12.752 7.419 -21.629 1.00 95.19 215 ILE A O 1
ATOM 1764 N N . LYS A 1 216 ? 12.270 5.294 -22.169 1.00 94.75 216 LYS A N 1
ATOM 1765 C CA . LYS A 1 216 ? 11.088 5.604 -22.993 1.00 94.75 216 LYS A CA 1
ATOM 1766 C C . LYS A 1 216 ? 10.044 6.441 -22.257 1.00 94.75 216 LYS A C 1
ATOM 1768 O O . LYS A 1 216 ? 9.322 7.215 -22.886 1.00 94.75 216 LYS A O 1
ATOM 1773 N N . ARG A 1 217 ? 9.900 6.229 -20.948 1.00 95.12 217 ARG A N 1
ATOM 1774 C CA . ARG A 1 217 ? 8.838 6.823 -20.121 1.00 95.12 217 ARG A CA 1
ATOM 1775 C C . ARG A 1 217 ? 9.362 7.796 -19.067 1.00 95.12 217 ARG A C 1
ATOM 1777 O O . ARG A 1 217 ? 8.565 8.238 -18.246 1.00 95.12 217 ARG A O 1
ATOM 1784 N N . ASN A 1 218 ? 10.653 8.134 -19.106 1.00 95.50 218 ASN A N 1
ATOM 1785 C CA . ASN A 1 218 ? 11.319 8.986 -18.120 1.00 95.50 218 ASN A CA 1
ATOM 1786 C C . ASN A 1 218 ? 11.062 8.527 -16.667 1.00 95.50 218 ASN A C 1
ATOM 1788 O O . ASN A 1 218 ? 10.719 9.317 -15.787 1.00 95.50 218 ASN A O 1
ATOM 1792 N N . ILE A 1 219 ? 11.152 7.216 -16.436 1.00 96.88 219 ILE A N 1
ATOM 1793 C CA . ILE A 1 219 ? 10.909 6.592 -15.129 1.00 96.88 219 ILE A CA 1
ATOM 1794 C C . ILE A 1 219 ? 12.155 6.787 -14.273 1.00 96.88 219 ILE A C 1
ATOM 1796 O O . ILE A 1 219 ? 13.261 6.452 -14.689 1.00 96.88 219 ILE A O 1
ATOM 1800 N N . THR A 1 220 ? 11.973 7.297 -13.059 1.00 95.56 220 THR A N 1
ATOM 1801 C CA . THR A 1 220 ? 13.068 7.646 -12.149 1.00 95.56 220 THR A CA 1
ATOM 1802 C C . THR A 1 220 ? 13.243 6.667 -10.992 1.00 95.56 220 THR A C 1
ATOM 1804 O O . THR A 1 220 ? 14.226 6.792 -10.263 1.00 95.56 220 THR A O 1
ATOM 1807 N N . SER A 1 221 ? 12.328 5.704 -10.821 1.00 95.62 221 SER A N 1
ATOM 1808 C CA . SER A 1 221 ? 12.428 4.607 -9.847 1.00 95.62 221 SER A CA 1
ATOM 1809 C C . SER A 1 221 ? 11.699 3.352 -10.340 1.00 95.62 221 SER A C 1
ATOM 1811 O O . SER A 1 221 ? 10.650 3.450 -10.983 1.00 95.62 221 SER A O 1
ATOM 1813 N N . VAL A 1 222 ? 12.235 2.170 -10.029 1.00 97.31 222 VAL A N 1
ATOM 1814 C CA . VAL A 1 222 ? 11.650 0.880 -10.424 1.00 97.31 222 VAL A CA 1
ATOM 1815 C C . VAL A 1 222 ? 11.511 -0.006 -9.194 1.00 97.31 222 VAL A C 1
ATOM 1817 O O . VAL A 1 222 ? 12.502 -0.433 -8.616 1.00 97.31 222 VAL A O 1
ATOM 1820 N N . GLY A 1 223 ? 10.271 -0.268 -8.792 1.00 97.31 223 GLY A N 1
ATOM 1821 C CA . GLY A 1 223 ? 9.937 -1.088 -7.636 1.00 97.31 223 GLY A CA 1
ATOM 1822 C C . GLY A 1 223 ? 9.623 -2.531 -8.013 1.00 97.31 223 GLY A C 1
ATOM 1823 O O . GLY A 1 223 ? 8.964 -2.788 -9.024 1.00 97.31 223 GLY A O 1
ATOM 1824 N N . TYR A 1 224 ? 10.025 -3.464 -7.154 1.00 97.50 224 TYR A N 1
ATOM 1825 C CA . TYR A 1 224 ? 9.596 -4.862 -7.207 1.00 97.50 224 TYR A CA 1
ATOM 1826 C C . TYR A 1 224 ? 9.315 -5.390 -5.797 1.00 97.50 224 TYR A C 1
ATOM 1828 O O . TYR A 1 224 ? 9.991 -5.009 -4.841 1.00 97.50 224 TYR A O 1
ATOM 1836 N N . ILE A 1 225 ? 8.311 -6.260 -5.665 1.00 96.62 225 ILE A N 1
ATOM 1837 C CA . ILE A 1 225 ? 7.882 -6.840 -4.385 1.00 96.62 225 ILE A CA 1
ATOM 1838 C C . ILE A 1 225 ? 7.954 -8.363 -4.494 1.00 96.62 225 ILE A C 1
ATOM 1840 O O . ILE A 1 225 ? 7.447 -8.941 -5.454 1.00 96.62 225 ILE A O 1
ATOM 1844 N N . SER A 1 226 ? 8.566 -9.015 -3.506 1.00 96.75 226 SER A N 1
ATOM 1845 C CA . SER A 1 226 ? 8.776 -10.467 -3.490 1.00 96.75 226 SER A CA 1
ATOM 1846 C C . SER A 1 226 ? 8.449 -11.074 -2.132 1.00 96.75 226 SER A C 1
ATOM 1848 O O . SER A 1 226 ? 8.775 -10.489 -1.105 1.00 96.75 226 SER A O 1
ATOM 1850 N N . GLN A 1 227 ? 7.905 -12.290 -2.122 1.00 96.56 227 GLN A N 1
ATOM 1851 C CA . GLN A 1 227 ? 7.817 -13.126 -0.912 1.00 96.56 227 GLN A CA 1
ATOM 1852 C C . GLN A 1 227 ? 9.177 -13.743 -0.536 1.00 96.56 227 GLN A C 1
ATOM 1854 O O . GLN A 1 227 ?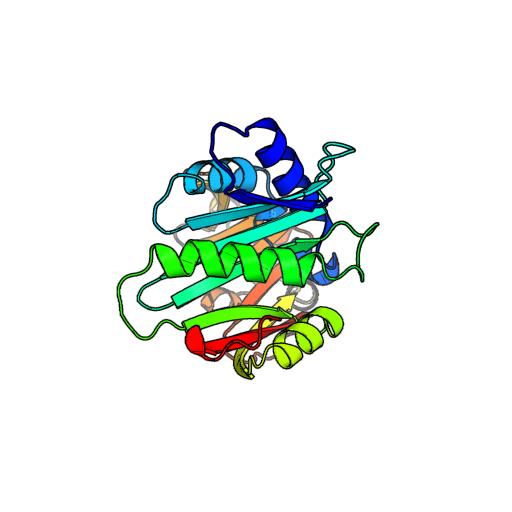 9.430 -14.101 0.607 1.00 96.56 227 GLN A O 1
ATOM 1859 N N . HIS A 1 228 ? 10.093 -13.858 -1.500 1.00 96.25 228 HIS A N 1
ATOM 1860 C CA . HIS A 1 228 ? 11.414 -14.447 -1.286 1.00 96.25 228 HIS A CA 1
ATOM 1861 C C . HIS A 1 228 ? 12.507 -13.396 -1.396 1.00 96.25 228 HIS A C 1
ATOM 1863 O O . HIS A 1 228 ? 12.457 -12.537 -2.282 1.00 96.25 228 HIS A O 1
ATOM 1869 N N . LYS A 1 229 ? 13.530 -13.514 -0.548 1.00 96.81 229 LYS A N 1
ATOM 1870 C CA . LYS A 1 229 ? 14.707 -12.654 -0.618 1.00 96.81 229 LYS A CA 1
ATOM 1871 C C . LYS A 1 229 ? 15.461 -12.891 -1.932 1.00 96.81 229 LYS A C 1
ATOM 1873 O O . LYS A 1 229 ? 15.884 -14.005 -2.222 1.00 96.81 229 LYS A O 1
ATOM 1878 N N . LEU A 1 230 ? 15.642 -11.826 -2.702 1.00 96.06 230 LEU A N 1
ATOM 1879 C CA . LEU A 1 230 ? 16.423 -11.762 -3.933 1.00 96.06 230 LEU A CA 1
ATOM 1880 C C . LEU A 1 230 ? 17.763 -11.049 -3.706 1.00 96.06 230 LEU A C 1
ATOM 1882 O O . LEU A 1 230 ? 17.954 -10.363 -2.699 1.00 96.06 230 LEU A O 1
ATOM 1886 N N . GLN A 1 231 ? 18.673 -11.192 -4.670 1.00 93.94 231 GLN A N 1
ATOM 1887 C CA . GLN A 1 231 ? 19.985 -10.536 -4.693 1.00 93.94 231 GLN A CA 1
ATOM 1888 C C . GLN A 1 231 ? 19.903 -9.116 -5.282 1.00 93.94 231 GLN A C 1
ATOM 1890 O O . GLN A 1 231 ? 20.633 -8.770 -6.202 1.00 93.94 231 GLN A O 1
ATOM 1895 N N . PHE A 1 232 ? 18.991 -8.299 -4.757 1.00 93.94 232 PHE A N 1
ATOM 1896 C CA . PHE A 1 232 ? 18.859 -6.880 -5.101 1.00 93.94 232 PHE A CA 1
ATOM 1897 C C . PHE A 1 232 ? 18.886 -6.032 -3.827 1.00 93.94 232 PHE A C 1
ATOM 1899 O O . PHE A 1 232 ? 18.705 -6.549 -2.719 1.00 93.94 232 PHE A O 1
ATOM 1906 N N . GLU A 1 233 ? 19.087 -4.725 -3.982 1.00 91.31 233 GLU A N 1
ATOM 1907 C CA . GLU A 1 233 ? 19.050 -3.780 -2.869 1.00 91.31 233 GLU A CA 1
ATOM 1908 C C . GLU A 1 233 ? 17.640 -3.718 -2.261 1.00 91.31 233 GLU A C 1
ATOM 1910 O O . GLU A 1 233 ? 16.668 -3.308 -2.902 1.00 91.31 233 GLU A O 1
ATOM 1915 N N . VAL A 1 234 ? 17.520 -4.167 -1.010 1.00 96.00 234 VAL A N 1
ATOM 1916 C CA . VAL A 1 234 ? 16.258 -4.133 -0.268 1.00 96.00 234 VAL A CA 1
ATOM 1917 C C . VAL A 1 234 ? 16.038 -2.719 0.256 1.00 96.00 234 VAL A C 1
ATOM 1919 O O . VAL A 1 234 ? 16.811 -2.221 1.073 1.00 96.00 234 VAL A O 1
ATOM 1922 N N . VAL A 1 235 ? 14.937 -2.101 -0.159 1.00 95.62 235 VAL A N 1
ATOM 1923 C CA . VAL A 1 235 ? 14.468 -0.826 0.389 1.00 95.62 235 VAL A CA 1
ATOM 1924 C C . VAL A 1 235 ? 13.925 -1.045 1.790 1.00 95.62 235 VAL A C 1
ATOM 1926 O O . VAL A 1 235 ? 14.290 -0.321 2.716 1.00 95.62 235 VAL A O 1
ATOM 1929 N N . ASP A 1 236 ? 13.048 -2.034 1.950 1.00 97.12 236 ASP A N 1
ATOM 1930 C CA . ASP A 1 236 ? 12.438 -2.379 3.230 1.00 97.12 236 ASP A CA 1
ATOM 1931 C C . ASP A 1 236 ? 11.833 -3.790 3.190 1.00 97.12 236 ASP A C 1
ATOM 1933 O O . ASP A 1 236 ? 11.701 -4.417 2.133 1.00 97.12 236 ASP A O 1
ATOM 1937 N N . LYS A 1 237 ? 11.436 -4.277 4.360 1.00 97.19 237 LYS A N 1
ATOM 1938 C CA . LYS A 1 237 ? 10.726 -5.529 4.567 1.00 97.19 237 LYS A CA 1
ATOM 1939 C C . LYS A 1 237 ? 9.382 -5.215 5.212 1.00 97.19 237 LYS A C 1
ATOM 1941 O O . LYS A 1 237 ? 9.332 -4.631 6.289 1.00 97.19 237 LYS A O 1
ATOM 1946 N N . ALA A 1 238 ? 8.283 -5.597 4.573 1.00 97.75 238 ALA A N 1
ATOM 1947 C CA . ALA A 1 238 ? 6.961 -5.502 5.177 1.00 97.75 238 ALA A CA 1
ATOM 1948 C C . ALA A 1 238 ? 6.630 -6.823 5.875 1.00 97.75 238 ALA A C 1
ATOM 1950 O O . ALA A 1 238 ? 6.506 -7.858 5.224 1.00 97.75 238 ALA A O 1
ATOM 1951 N N . LEU A 1 239 ? 6.507 -6.786 7.196 1.00 98.50 239 LEU A N 1
ATOM 1952 C CA . LEU A 1 239 ? 6.120 -7.915 8.032 1.00 98.50 239 LEU A CA 1
ATOM 1953 C C . LEU A 1 239 ? 4.603 -8.093 7.969 1.00 98.50 239 LEU A C 1
ATOM 1955 O O . LEU A 1 239 ? 3.863 -7.129 8.184 1.00 98.50 239 LEU A O 1
ATOM 1959 N N . LEU A 1 240 ? 4.147 -9.312 7.681 1.00 98.62 240 LEU A N 1
ATOM 1960 C CA . LEU A 1 240 ? 2.753 -9.701 7.853 1.00 98.62 240 LEU A CA 1
ATOM 1961 C C . LEU A 1 240 ? 2.536 -10.005 9.329 1.00 98.62 240 LEU A C 1
ATOM 1963 O O . LEU A 1 240 ? 3.057 -10.988 9.851 1.00 98.62 240 LEU A O 1
ATOM 1967 N N . MET A 1 241 ? 1.774 -9.145 9.991 1.00 98.62 241 MET A N 1
ATOM 1968 C CA . MET A 1 241 ? 1.367 -9.330 11.376 1.00 98.62 241 MET A CA 1
ATOM 1969 C C . MET A 1 241 ? 0.010 -10.026 11.392 1.00 98.62 241 MET A C 1
ATOM 1971 O O . MET A 1 241 ? -0.869 -9.650 10.614 1.00 98.62 241 MET A O 1
ATOM 1975 N N . SER A 1 242 ? -0.186 -10.995 12.284 1.00 98.56 242 SER A N 1
ATOM 1976 C CA . SER A 1 242 ? -1.441 -11.744 12.401 1.00 98.56 242 SER A CA 1
ATOM 1977 C C . SER A 1 242 ? -1.803 -12.018 13.860 1.00 98.56 242 SER A C 1
ATOM 1979 O O . SER A 1 242 ? -0.920 -12.179 14.703 1.00 98.56 242 SER A O 1
ATOM 1981 N N . LYS A 1 243 ? -3.105 -12.067 14.159 1.00 97.94 243 LYS A N 1
ATOM 1982 C CA . LYS A 1 243 ? -3.653 -12.502 15.455 1.00 97.94 243 LYS A CA 1
ATOM 1983 C C . LYS A 1 243 ? -5.130 -12.893 15.319 1.00 97.94 243 LYS A C 1
ATOM 1985 O O . LYS A 1 243 ? -5.832 -12.232 14.550 1.00 97.94 243 LYS A O 1
ATOM 1990 N N . PRO A 1 244 ? -5.650 -13.890 16.056 1.00 97.31 244 PRO A N 1
ATOM 1991 C CA . PRO A 1 244 ? -7.090 -14.081 16.178 1.00 97.31 244 PRO A CA 1
ATOM 1992 C C . PRO A 1 244 ? -7.777 -12.827 16.727 1.00 97.31 244 PRO A C 1
ATOM 1994 O O . PRO A 1 244 ? -7.304 -12.179 17.661 1.00 97.31 244 PRO A O 1
ATOM 1997 N N . VAL A 1 245 ? -8.909 -12.461 16.134 1.00 95.69 245 VAL A N 1
ATOM 1998 C CA . VAL A 1 245 ? -9.625 -11.209 16.424 1.00 95.69 245 VAL A CA 1
ATOM 1999 C C . VAL A 1 245 ? -10.092 -11.115 17.884 1.00 95.69 245 VAL A C 1
ATOM 2001 O O . VAL A 1 245 ? -10.194 -10.016 18.441 1.00 95.69 245 VAL A O 1
ATOM 2004 N N . ASN A 1 246 ? -10.397 -12.251 18.507 1.00 93.06 246 ASN A N 1
ATOM 2005 C CA . ASN A 1 246 ? -10.789 -12.397 19.913 1.00 93.06 246 ASN A CA 1
ATOM 2006 C C . ASN A 1 246 ? -9.611 -12.310 20.899 1.00 93.06 246 ASN A C 1
ATOM 2008 O O . ASN A 1 246 ? -9.846 -12.076 22.079 1.00 93.06 246 ASN A O 1
ATOM 2012 N N . GLU A 1 247 ? -8.371 -12.436 20.427 1.00 95.38 247 GLU A N 1
ATOM 2013 C CA . GLU A 1 247 ? -7.159 -12.367 21.254 1.00 95.38 247 GLU A CA 1
ATOM 2014 C C . GLU A 1 247 ? -6.427 -11.020 21.155 1.00 95.38 247 GLU A C 1
ATOM 2016 O O . GLU A 1 247 ? -5.381 -10.831 21.778 1.00 95.38 247 GLU A O 1
ATOM 2021 N N . LEU A 1 248 ? -6.942 -10.074 20.365 1.00 94.19 248 LEU A N 1
ATOM 2022 C CA . LEU A 1 248 ? -6.365 -8.735 20.271 1.00 94.19 248 LEU A CA 1
ATOM 2023 C C . LEU A 1 248 ? -6.506 -7.978 21.597 1.00 94.19 248 LEU A C 1
ATOM 2025 O O . LEU A 1 248 ? -7.614 -7.766 22.094 1.00 94.19 248 LEU A O 1
ATOM 2029 N N . ALA A 1 249 ? -5.386 -7.478 22.110 1.00 94.25 249 ALA A N 1
ATOM 2030 C CA . ALA A 1 249 ? -5.313 -6.711 23.348 1.00 94.25 249 ALA A CA 1
ATOM 2031 C C . ALA A 1 249 ? -5.597 -5.214 23.098 1.00 94.25 249 ALA A C 1
ATOM 2033 O O . ALA A 1 249 ? -4.727 -4.352 23.235 1.00 94.25 249 ALA A O 1
ATOM 2034 N N . LEU A 1 250 ? -6.823 -4.910 22.663 1.00 88.94 250 LEU A N 1
ATOM 2035 C CA . LEU A 1 250 ? -7.300 -3.543 22.436 1.00 88.94 250 LEU A CA 1
ATOM 2036 C C . LEU A 1 250 ? -7.891 -2.987 23.743 1.00 88.94 250 LEU A C 1
ATOM 2038 O O . LEU A 1 250 ? -8.959 -3.427 24.163 1.00 88.94 250 LEU A O 1
ATOM 2042 N N . PHE A 1 251 ? -7.201 -2.028 24.371 1.00 75.88 251 PHE A N 1
ATOM 2043 C CA . PHE A 1 251 ? -7.623 -1.346 25.606 1.00 75.88 251 PHE A CA 1
ATOM 2044 C C . PHE A 1 251 ? -7.783 0.164 25.404 1.00 75.88 251 PHE A C 1
ATOM 2046 O O . PHE A 1 251 ? -6.943 0.767 24.690 1.00 75.88 251 PHE A O 1
#

Solvent-accessible surface area (backbone atoms only — not comparable to full-atom values): 13975 Å² total; per-residue (Å²): 102,78,49,74,45,75,56,52,74,86,45,55,71,58,55,52,54,52,51,56,48,56,58,68,69,49,61,71,91,60,39,65,72,39,65,58,62,20,78,24,33,60,54,47,55,61,65,41,41,81,33,88,50,32,48,41,33,36,28,27,31,71,83,75,73,42,78,46,31,41,37,34,36,36,55,52,96,54,32,46,32,46,78,44,75,50,59,38,78,93,56,66,89,69,54,53,65,52,55,44,49,46,54,48,49,54,57,50,58,74,74,52,76,94,73,85,37,34,36,34,34,72,42,46,63,87,44,51,70,62,48,54,50,45,45,70,28,59,36,42,76,77,50,53,35,39,32,31,51,47,44,70,66,32,68,69,57,89,62,63,90,86,65,67,74,81,41,51,49,77,48,64,52,99,46,55,46,40,32,38,31,48,69,92,42,68,48,27,40,44,36,67,72,31,23,35,39,46,75,47,73,72,50,75,80,36,43,47,60,55,39,47,52,25,65,78,56,62,40,79,41,33,33,40,75,34,79,62,92,66,101,61,57,70,74,48,40,33,31,31,32,40,35,51,59,90,66,52,55,76,125

pLDDT: mean 94.41, std 4.21, range [67.25, 98.69]

Sequence (251 aa):
MYEVRRLKRSDGNLVKVICESLKTAYDPTVSRFFVHQDQGYFKFFQSVLDHPSYATYYIYNRSTAELGGFACFQFLDGIIFLKHIVVDNRIRGSKIGTTLLTRAMEDIKSGLPTGDHLFQLHVFEKNSRALSWYLSIGMEPVDCTYWYDLKSTIESENTVDDIDWSSFYTKFDEFGFAQLHYGRIYIGTVLANRTLIVKNKDLLQNLNLLRSAMIKRNITSVGYISQHKLQFEVVDKALLMSKPVNELALF

InterPro domains:
  IPR000182 GNAT domain [PF00583] (33-138)
  IPR000182 GNAT domain [PS51186] (2-161)
  IPR016181 Acyl-CoA N-acyltransferase [SSF55729] (1-150)

Organism: Sphingobacterium sp. (strain 21) (NCBI:txid743722)

Radius of gyration: 20.04 Å; Cα contacts (8 Å, |Δi|>4): 444; chains: 1; bounding box: 47×40×57 Å

Secondary structure (DSSP, 8-state):
-EEEEE--TT-HHHHHHHHHHHHHHS-HHHHTTSGGGSTHHHHHHHHHTT-TTEEEEEEEETTT--EEEEEEEEEETTEEEEEEEEE-GGGTTSSHHHHHHHHHHHHHHHHSPSS--EEEEEEETT-HHHHHHHHHTT-EEEEEEEEEE-HHHHHT----TT--GGGEEEEE-TT--EEEEETTEEEEEEETTTEEEE--GGGGG-HHHHHHHHHHHT--EEEEEESS--SS-EEEEEEEEEEETTS----